Protein AF-A0A9D4V452-F1 (afdb_monomer)

Sequence (272 aa):
MEMEEVRSEETAMYGQGGGASEEGVMCSGGVSDEGFDDELSMLPRHTKVIVIGNNRTKSVLVGLQGIVKKAVGLGGWHWLPCGSTASRVSRDLNGFIVCVHDIVGLLDALHLDKVYVVAKDWGAFVGYAFGYIHPERVLGLAALGTPFFKPVALLELRKHISDGHYTKCWSLPGVPEADFGCLDVATIIKRIYILLCNSSMPIALDKEKTLDLVKASDPLPDWMTEEDLQVYAELYKSSGFEYPMEVPYRCWERNAAKLANQEDLRFPLLSC

pLDDT: mean 71.0, std 25.68, range [21.7, 96.12]

Organism: Adiantum capillus-veneris (NCBI:txid13818)

Radius of gyration: 25.52 Å; Cα contacts (8 Å, |Δi|>4): 268; chains: 1; bounding box: 73×65×53 Å

Structure (mmCIF, N/CA/C/O backbone):
data_AF-A0A9D4V452-F1
#
_entry.id   AF-A0A9D4V452-F1
#
loop_
_atom_site.group_PDB
_atom_site.id
_atom_site.type_symbol
_atom_site.label_atom_id
_atom_site.label_alt_id
_atom_site.label_comp_id
_atom_site.label_asym_id
_atom_site.label_entity_id
_atom_site.label_seq_id
_atom_site.pdbx_PDB_ins_code
_atom_site.Cartn_x
_atom_site.Cartn_y
_atom_site.Cartn_z
_atom_site.occupancy
_atom_site.B_iso_or_equiv
_atom_site.auth_seq_id
_atom_site.auth_comp_id
_atom_site.auth_asym_id
_atom_site.auth_atom_id
_atom_site.pdbx_PDB_model_num
ATOM 1 N N . MET A 1 1 ? -50.900 13.301 -12.892 1.00 31.45 1 MET A N 1
ATOM 2 C CA . MET A 1 1 ? -50.199 12.566 -13.963 1.00 31.45 1 MET A CA 1
ATOM 3 C C . MET A 1 1 ? -48.919 12.040 -13.322 1.00 31.45 1 MET A C 1
ATOM 5 O O . MET A 1 1 ? -47.858 12.600 -13.526 1.00 31.45 1 MET A O 1
ATOM 9 N N . GLU A 1 2 ? -48.992 11.200 -12.287 1.00 23.75 2 GLU A N 1
ATOM 10 C CA . GLU A 1 2 ? -49.580 9.845 -12.259 1.00 23.75 2 GLU A CA 1
ATOM 11 C C . GLU A 1 2 ? -49.133 9.017 -13.461 1.00 23.75 2 GLU A C 1
ATOM 13 O O . GLU A 1 2 ? -49.606 9.258 -14.569 1.00 23.75 2 GLU A O 1
ATOM 18 N N . MET A 1 3 ? -48.213 8.081 -13.209 1.00 23.50 3 MET A N 1
ATOM 19 C CA . MET A 1 3 ? -48.402 6.661 -13.510 1.00 23.50 3 MET A CA 1
ATOM 20 C C . MET A 1 3 ? -47.593 5.799 -12.529 1.00 23.50 3 MET A C 1
ATOM 22 O O . MET A 1 3 ? -46.472 6.144 -12.154 1.00 23.50 3 MET A O 1
ATOM 26 N N . GLU A 1 4 ? -48.255 4.727 -12.104 1.00 23.28 4 GLU A N 1
ATOM 27 C CA . GLU A 1 4 ? -47.923 3.732 -11.087 1.00 23.28 4 GLU A CA 1
ATOM 28 C C . GLU A 1 4 ? -46.908 2.660 -11.542 1.00 23.28 4 GLU A C 1
ATOM 30 O O . GLU A 1 4 ? -46.783 2.345 -12.722 1.00 23.28 4 GLU A O 1
ATOM 35 N N . GLU A 1 5 ? -46.185 2.150 -10.539 1.00 23.62 5 GLU A N 1
ATOM 36 C CA . GLU A 1 5 ? -45.904 0.749 -10.163 1.00 23.62 5 GLU A CA 1
ATOM 37 C C . GLU A 1 5 ? -45.894 -0.385 -11.216 1.00 23.62 5 GLU A C 1
ATOM 39 O O . GLU A 1 5 ? -46.878 -0.603 -11.908 1.00 23.62 5 GLU A O 1
ATOM 44 N N . VAL A 1 6 ? -44.853 -1.240 -11.169 1.00 24.09 6 VAL A N 1
ATOM 45 C CA . VAL A 1 6 ? -45.026 -2.711 -11.113 1.00 24.09 6 VAL A CA 1
ATOM 46 C C . VAL A 1 6 ? -43.944 -3.320 -10.207 1.00 24.09 6 VAL A C 1
ATOM 48 O O . VAL A 1 6 ? -42.765 -3.378 -10.560 1.00 24.09 6 VAL A O 1
ATOM 51 N N . ARG A 1 7 ? -44.370 -3.781 -9.026 1.00 23.70 7 ARG A N 1
ATOM 52 C CA . ARG A 1 7 ? -43.695 -4.783 -8.186 1.00 23.70 7 ARG A CA 1
ATOM 53 C C . ARG A 1 7 ? -44.003 -6.183 -8.728 1.00 23.70 7 ARG A C 1
ATOM 55 O O . ARG A 1 7 ? -45.080 -6.398 -9.274 1.00 23.70 7 ARG A O 1
ATOM 62 N N . SER A 1 8 ? -43.102 -7.142 -8.517 1.00 24.81 8 SER A N 1
ATOM 63 C CA . SER A 1 8 ? -43.458 -8.566 -8.552 1.00 24.81 8 SER A CA 1
ATOM 64 C C . SER A 1 8 ? -43.302 -9.145 -7.148 1.00 24.81 8 SER A C 1
ATOM 66 O O . SER A 1 8 ? -42.231 -9.086 -6.548 1.00 24.81 8 SER A O 1
ATOM 68 N N . GLU A 1 9 ? -44.424 -9.618 -6.613 1.00 24.36 9 GLU A N 1
ATOM 69 C CA . GLU A 1 9 ? -44.525 -10.523 -5.474 1.00 24.36 9 GLU A CA 1
ATOM 70 C C . GLU A 1 9 ? -44.602 -11.952 -6.024 1.00 24.36 9 GLU A C 1
ATOM 72 O O . GLU A 1 9 ? -45.334 -12.197 -6.982 1.00 24.36 9 GLU A O 1
ATOM 77 N N . GLU A 1 10 ? -43.942 -12.906 -5.372 1.00 27.16 10 GLU A N 1
ATOM 78 C CA . GLU A 1 10 ? -44.408 -14.293 -5.354 1.00 27.16 10 GLU A CA 1
ATOM 79 C C . GLU A 1 10 ? -44.517 -14.750 -3.898 1.00 27.16 10 GLU A C 1
ATOM 81 O O . GLU A 1 10 ? -43.555 -14.752 -3.131 1.00 27.16 10 GLU A O 1
ATOM 86 N N . THR A 1 11 ? -45.748 -15.088 -3.521 1.00 24.48 11 THR A N 1
ATOM 87 C CA . THR A 1 11 ? -46.140 -15.694 -2.249 1.00 24.48 11 THR A CA 1
ATOM 88 C C . THR A 1 11 ? -46.470 -17.158 -2.516 1.00 24.48 11 THR A C 1
ATOM 90 O O . THR A 1 11 ? -47.257 -17.444 -3.414 1.00 24.48 11 THR A O 1
ATOM 93 N N . ALA A 1 12 ? -45.983 -18.075 -1.679 1.00 26.30 12 ALA A N 1
ATOM 94 C CA . ALA A 1 12 ? -46.645 -19.359 -1.461 1.00 26.30 12 ALA A CA 1
ATOM 95 C C . ALA A 1 12 ? -46.486 -19.803 0.004 1.00 26.30 12 ALA A C 1
ATOM 97 O O . ALA A 1 12 ? -45.386 -20.025 0.500 1.00 26.30 12 ALA A O 1
ATOM 98 N N . MET A 1 13 ? -47.626 -19.914 0.686 1.00 24.45 13 MET A N 1
ATOM 99 C CA . MET A 1 13 ? -47.841 -20.466 2.027 1.00 24.45 13 MET A CA 1
ATOM 100 C C . MET A 1 13 ? -48.737 -21.703 1.892 1.00 24.45 13 MET A C 1
ATOM 102 O O . MET A 1 13 ? -49.704 -21.620 1.147 1.00 24.45 13 MET A O 1
ATOM 106 N N . TYR A 1 14 ? -48.438 -22.786 2.623 1.00 25.38 14 TYR A N 1
ATOM 107 C CA . TYR A 1 14 ? -49.314 -23.840 3.206 1.00 25.38 14 TYR A CA 1
ATOM 108 C C . TYR A 1 14 ? -48.385 -25.012 3.609 1.00 25.38 14 TYR A C 1
ATOM 110 O O . TYR A 1 14 ? -47.535 -25.386 2.816 1.00 25.38 14 TYR A O 1
ATOM 118 N N . GLY A 1 15 ? -48.419 -25.679 4.768 1.00 25.73 15 GLY A N 1
ATOM 119 C CA . GLY A 1 15 ? -49.248 -25.678 5.975 1.00 25.73 15 GLY A CA 1
ATOM 120 C C . GLY A 1 15 ? -48.705 -26.757 6.951 1.00 25.73 15 GLY A C 1
ATOM 121 O O . GLY A 1 15 ? -47.940 -27.629 6.548 1.00 25.73 15 GLY A O 1
ATOM 122 N N . GLN A 1 16 ? -49.064 -26.677 8.237 1.00 26.08 16 GLN A N 1
ATOM 123 C CA . GLN A 1 16 ? -48.653 -27.590 9.325 1.00 26.08 16 GLN A CA 1
ATOM 124 C C . GLN A 1 16 ? -49.462 -28.909 9.384 1.00 26.08 16 GLN A C 1
ATOM 126 O O . GLN A 1 16 ? -50.636 -28.929 9.022 1.00 26.08 16 GLN A O 1
ATOM 131 N N . GLY A 1 17 ? -48.878 -29.957 9.990 1.00 24.73 17 GLY A N 1
ATOM 132 C CA . GLY A 1 17 ? -49.564 -31.161 10.503 1.00 24.73 17 GLY A CA 1
ATOM 133 C C . GLY A 1 17 ? -48.572 -32.208 11.045 1.00 24.73 17 GLY A C 1
ATOM 134 O O . GLY A 1 17 ? -47.633 -32.547 10.339 1.00 24.73 17 GLY A O 1
ATOM 135 N N . GLY A 1 18 ? -48.724 -32.676 12.294 1.00 22.78 18 GLY A N 1
ATOM 136 C CA . GLY A 1 18 ? -47.725 -33.474 13.040 1.00 22.78 18 GLY A CA 1
ATOM 137 C C . GLY A 1 18 ? -48.021 -34.978 13.218 1.00 22.78 18 GLY A C 1
ATOM 138 O O . GLY A 1 18 ? -49.023 -35.470 12.716 1.00 22.78 18 GLY A O 1
ATOM 139 N N . GLY A 1 19 ? -47.183 -35.673 14.016 1.00 21.70 19 GLY A N 1
ATOM 140 C CA . GLY A 1 19 ? -47.555 -36.900 14.760 1.00 21.70 19 GLY A CA 1
ATOM 141 C C . GLY A 1 19 ? -46.857 -38.241 14.427 1.00 21.70 19 GLY A C 1
ATOM 142 O O . GLY A 1 19 ? -47.334 -38.972 13.576 1.00 21.70 19 GLY A O 1
ATOM 143 N N . ALA A 1 20 ? -45.798 -38.562 15.190 1.00 24.61 20 ALA A N 1
ATOM 144 C CA . ALA A 1 20 ? -45.323 -39.858 15.739 1.00 24.61 20 ALA A CA 1
ATOM 145 C C . ALA A 1 20 ? -45.501 -41.223 15.009 1.00 24.61 20 ALA A C 1
ATOM 147 O O . ALA A 1 20 ? -46.618 -41.682 14.794 1.00 24.61 20 ALA A O 1
ATOM 148 N N . SER A 1 21 ? -44.402 -41.986 14.853 1.00 24.86 21 SER A N 1
ATOM 149 C CA . SER A 1 21 ? -44.169 -43.327 15.465 1.00 24.86 21 SER A CA 1
ATOM 150 C C . SER A 1 21 ? -42.843 -43.964 14.996 1.00 24.86 21 SER A C 1
ATOM 152 O O . SER A 1 21 ? -42.311 -43.626 13.943 1.00 24.86 21 SER A O 1
ATOM 154 N N . GLU A 1 22 ? -42.283 -44.811 15.862 1.00 25.39 22 GLU A N 1
ATOM 155 C CA . GLU A 1 22 ? -40.961 -45.455 15.827 1.00 25.39 22 GLU A CA 1
ATOM 156 C C . GLU A 1 22 ? -40.847 -46.609 14.808 1.00 25.39 22 GLU A C 1
ATOM 158 O O . GLU A 1 22 ? -41.822 -47.318 14.591 1.00 25.39 22 GLU A O 1
ATOM 163 N N . GLU A 1 23 ? -39.647 -46.820 14.237 1.00 24.66 23 GLU A N 1
ATOM 164 C CA . GLU A 1 23 ? -38.855 -48.078 14.263 1.00 24.66 23 GLU A CA 1
ATOM 165 C C . GLU A 1 23 ? -37.763 -48.119 13.154 1.00 24.66 23 GLU A C 1
ATOM 167 O O . GLU A 1 23 ? -38.044 -47.998 11.968 1.00 24.66 23 GLU A O 1
ATOM 172 N N . GLY A 1 24 ? -36.501 -48.360 13.551 1.00 23.52 24 GLY A N 1
ATOM 173 C CA . GLY A 1 24 ? -35.648 -49.382 12.911 1.00 23.52 24 GLY A CA 1
ATOM 174 C C . GLY A 1 24 ? -34.775 -49.088 11.666 1.00 23.52 24 GLY A C 1
ATOM 175 O O . GLY A 1 24 ? -35.117 -49.512 10.576 1.00 23.52 24 GLY A O 1
ATOM 176 N N . VAL A 1 25 ? -33.552 -48.570 11.884 1.00 23.75 25 VAL A N 1
ATOM 177 C CA . VAL A 1 25 ? -32.246 -49.058 11.335 1.00 23.75 25 VAL A CA 1
ATOM 178 C C . VAL A 1 25 ? -31.995 -49.110 9.800 1.00 23.75 25 VAL A C 1
ATOM 180 O O . VAL A 1 25 ? -32.443 -50.024 9.124 1.00 23.75 25 VAL A O 1
ATOM 183 N N . MET A 1 26 ? -31.122 -48.216 9.286 1.00 23.73 26 MET A N 1
ATOM 184 C CA . MET A 1 26 ? -29.727 -48.436 8.789 1.00 23.73 26 MET A CA 1
ATOM 185 C C . MET A 1 26 ? -29.322 -47.328 7.780 1.00 23.73 26 MET A C 1
ATOM 187 O O . MET A 1 26 ? -29.833 -47.263 6.666 1.00 23.73 26 MET A O 1
ATOM 191 N N . CYS A 1 27 ? -28.386 -46.447 8.162 1.00 22.91 27 CYS A N 1
ATOM 192 C CA . CYS A 1 27 ? -27.916 -45.325 7.337 1.00 22.91 27 CYS A CA 1
ATOM 193 C C . CYS A 1 27 ? -26.826 -45.748 6.337 1.00 22.91 27 CYS A C 1
ATOM 195 O O . CYS A 1 27 ? -25.759 -46.204 6.743 1.00 22.91 27 CYS A O 1
ATOM 197 N N . SER A 1 28 ? -27.044 -45.479 5.047 1.00 28.44 28 SER A N 1
ATOM 198 C CA . SER A 1 28 ? -25.973 -45.274 4.062 1.00 28.44 28 SER A CA 1
ATOM 199 C C . SER A 1 28 ? -26.176 -43.888 3.445 1.00 28.44 28 SER A C 1
ATOM 201 O O . SER A 1 28 ? -27.216 -43.602 2.859 1.00 28.44 28 SER A O 1
ATOM 203 N N . GLY A 1 29 ? -25.240 -42.978 3.725 1.00 25.42 29 GLY A N 1
ATOM 204 C CA . GLY A 1 29 ? -25.356 -41.559 3.402 1.00 25.42 29 GLY A CA 1
ATOM 205 C C . GLY A 1 29 ? -24.975 -41.266 1.956 1.00 25.42 29 GLY A C 1
ATOM 206 O O . GLY A 1 29 ? -23.823 -41.450 1.573 1.00 25.42 29 GLY A O 1
ATOM 207 N N . GLY A 1 30 ? -25.934 -40.764 1.182 1.00 26.19 30 GLY A N 1
ATOM 208 C CA . GLY A 1 30 ? -25.683 -39.920 0.020 1.00 26.19 30 GLY A CA 1
ATOM 209 C C . GLY A 1 30 ? -26.127 -38.508 0.378 1.00 26.19 30 GLY A C 1
ATOM 210 O O . GLY A 1 30 ? -27.321 -38.274 0.535 1.00 26.19 30 GLY A O 1
ATOM 211 N N . VAL A 1 31 ? -25.178 -37.593 0.568 1.00 28.80 31 VAL A N 1
ATOM 212 C CA . VAL A 1 31 ? -25.478 -36.162 0.690 1.00 28.80 31 VAL A CA 1
ATOM 213 C C . VAL A 1 31 ? -25.404 -35.588 -0.716 1.00 28.80 31 VAL A C 1
ATOM 215 O O . VAL A 1 31 ? -24.336 -35.555 -1.324 1.00 28.80 31 VAL A O 1
ATOM 218 N N . SER A 1 32 ? -26.567 -35.225 -1.245 1.00 26.72 32 SER A N 1
ATOM 219 C CA . SER A 1 32 ? -26.715 -34.366 -2.411 1.00 26.72 32 SER A CA 1
ATOM 220 C C . SER A 1 32 ? -26.181 -32.977 -2.071 1.00 26.72 32 SER A C 1
ATOM 222 O O . SER A 1 32 ? -26.615 -32.361 -1.101 1.00 26.72 32 SER A O 1
ATOM 224 N N . ASP A 1 33 ? -25.218 -32.535 -2.870 1.00 27.84 33 ASP A N 1
ATOM 225 C CA . ASP A 1 33 ? -24.612 -31.209 -2.851 1.00 27.84 33 ASP A CA 1
ATOM 226 C C . ASP A 1 33 ? -25.652 -30.214 -3.398 1.00 27.84 33 ASP A C 1
ATOM 228 O O . ASP A 1 33 ? -25.889 -30.150 -4.606 1.00 27.84 33 ASP A O 1
ATOM 232 N N . GLU A 1 34 ? -26.373 -29.521 -2.513 1.00 28.14 34 GLU A N 1
ATOM 233 C CA . GLU A 1 34 ? -27.219 -28.397 -2.916 1.00 28.14 34 GLU A CA 1
ATOM 234 C C . GLU A 1 34 ? -26.318 -27.194 -3.205 1.00 28.14 34 GLU A C 1
ATOM 236 O O . GLU A 1 34 ? -25.619 -26.684 -2.328 1.00 28.14 34 GLU A O 1
ATOM 241 N N . GLY A 1 35 ? -26.306 -26.793 -4.477 1.00 27.28 35 GLY A N 1
ATOM 242 C CA . GLY A 1 35 ? -25.479 -25.721 -5.004 1.00 27.28 35 GLY A CA 1
ATOM 243 C C . GLY A 1 35 ? -25.774 -24.377 -4.347 1.00 27.28 35 GLY A C 1
ATOM 244 O O . GLY A 1 35 ? -26.895 -23.874 -4.382 1.00 27.28 35 GLY A O 1
ATOM 245 N N . PHE A 1 36 ? -24.726 -23.766 -3.804 1.00 25.30 36 PHE A N 1
ATOM 246 C CA . PHE A 1 36 ? -24.642 -22.318 -3.696 1.00 25.30 36 PHE A CA 1
ATOM 247 C C . PHE A 1 36 ? -24.336 -21.772 -5.099 1.00 25.30 36 PHE A C 1
ATOM 249 O O . PHE A 1 36 ? -23.209 -21.895 -5.581 1.00 25.30 36 PHE A O 1
ATOM 256 N N . ASP A 1 37 ? -25.347 -21.209 -5.763 1.00 28.39 37 ASP A N 1
ATOM 257 C CA . ASP A 1 37 ? -25.176 -20.415 -6.982 1.00 28.39 37 ASP A CA 1
ATOM 258 C C . ASP A 1 37 ? -24.420 -19.123 -6.643 1.00 28.39 37 ASP A C 1
ATOM 260 O O . ASP A 1 37 ? -24.990 -18.119 -6.216 1.00 28.39 37 ASP A O 1
ATOM 264 N N . ASP A 1 38 ? -23.105 -19.165 -6.829 1.00 35.72 38 ASP A N 1
ATOM 265 C CA . ASP A 1 38 ? -22.202 -18.022 -6.732 1.00 35.72 38 ASP A CA 1
ATOM 266 C C . ASP A 1 38 ? -22.061 -17.385 -8.129 1.00 35.72 38 ASP A C 1
ATOM 268 O O . ASP A 1 38 ? -21.022 -17.464 -8.787 1.00 35.72 38 ASP A O 1
ATOM 272 N N . GLU A 1 39 ? -23.148 -16.797 -8.641 1.00 37.53 39 GLU A N 1
ATOM 273 C CA . GLU A 1 39 ? -23.142 -16.064 -9.912 1.00 37.53 39 GLU A CA 1
ATOM 274 C C . GLU A 1 39 ? -23.316 -14.557 -9.669 1.00 37.53 39 GLU A C 1
ATOM 276 O O . GLU A 1 39 ? -24.362 -13.955 -9.905 1.00 37.53 39 GLU A O 1
ATOM 281 N N . LEU A 1 40 ? -22.236 -13.898 -9.232 1.00 39.62 40 LEU A N 1
ATOM 282 C CA . LEU A 1 40 ? -22.047 -12.471 -9.511 1.00 39.62 40 LEU A CA 1
ATOM 283 C C . LEU A 1 40 ? -21.972 -12.312 -11.038 1.00 39.62 40 LEU A C 1
ATOM 285 O O . LEU A 1 40 ? -20.918 -12.498 -11.648 1.00 39.62 40 LEU A O 1
ATOM 289 N N . SER A 1 41 ? -23.117 -12.026 -11.663 1.00 43.81 41 SER A N 1
ATOM 290 C CA . SER A 1 41 ? -23.307 -12.030 -13.116 1.00 43.81 41 SER A CA 1
ATOM 291 C C . SER A 1 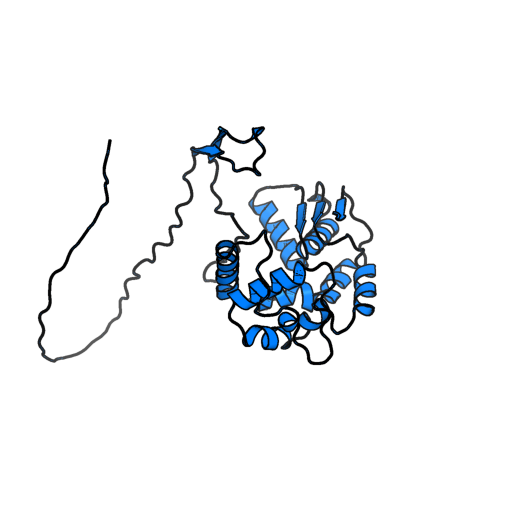41 ? -22.312 -11.101 -13.824 1.00 43.81 41 SER A C 1
ATOM 293 O O . SER A 1 41 ? -22.479 -9.878 -13.867 1.00 43.81 41 SER A O 1
ATOM 295 N N . MET A 1 42 ? -21.255 -11.675 -14.398 1.00 56.34 42 MET A N 1
ATOM 296 C CA . MET A 1 42 ? -20.318 -10.940 -15.241 1.00 56.34 42 MET A CA 1
ATOM 297 C C . MET A 1 42 ? -21.025 -10.509 -16.529 1.00 56.34 42 MET A C 1
ATOM 299 O O . MET A 1 42 ? -21.739 -11.300 -17.144 1.00 56.34 42 MET A O 1
ATOM 303 N N . LEU A 1 43 ? -20.801 -9.268 -16.982 1.00 50.12 43 LEU A N 1
ATOM 304 C CA . LEU A 1 43 ? -21.390 -8.796 -18.238 1.00 50.12 43 LEU A CA 1
ATOM 305 C C . LEU A 1 43 ? -20.978 -9.717 -19.402 1.00 50.12 43 LEU A C 1
ATOM 307 O O . LEU A 1 43 ? -19.774 -9.885 -19.646 1.00 50.12 43 LEU A O 1
ATOM 311 N N . PRO A 1 44 ? -21.939 -10.274 -20.162 1.00 64.62 44 PRO A N 1
ATOM 312 C CA . PRO A 1 44 ? -21.632 -11.154 -21.277 1.00 64.62 44 PRO A CA 1
ATOM 313 C C . PRO A 1 44 ? -20.738 -10.472 -22.313 1.00 64.62 44 PRO A C 1
ATOM 315 O O . PRO A 1 44 ? -20.832 -9.261 -22.561 1.00 64.62 44 PRO A O 1
ATOM 318 N N . ARG A 1 45 ? -19.886 -11.261 -22.978 1.00 55.81 45 ARG A N 1
ATOM 319 C CA . ARG A 1 45 ? -19.118 -10.764 -24.125 1.00 55.81 45 ARG A CA 1
ATOM 320 C C . ARG A 1 45 ? -20.071 -10.185 -25.170 1.00 55.81 45 ARG A C 1
ATOM 322 O O . ARG A 1 45 ? -21.123 -10.747 -25.448 1.00 55.81 45 ARG A O 1
ATOM 329 N N . HIS A 1 46 ? -19.645 -9.090 -25.781 1.00 65.50 46 HIS A N 1
ATOM 330 C CA . HIS A 1 46 ? -20.366 -8.299 -26.774 1.00 65.50 46 HIS A CA 1
ATOM 331 C C . HIS A 1 46 ? -21.520 -7.440 -26.246 1.00 65.50 46 HIS A C 1
ATOM 333 O O . HIS A 1 46 ? -22.195 -6.789 -27.044 1.00 65.50 46 HIS A O 1
ATOM 339 N N . THR A 1 47 ? -21.698 -7.345 -24.926 1.00 66.75 47 THR A N 1
ATOM 340 C CA . THR A 1 47 ? -22.610 -6.355 -24.342 1.00 66.75 47 THR A CA 1
ATOM 341 C C . THR A 1 47 ? -22.178 -4.946 -24.750 1.00 66.75 47 THR A C 1
ATOM 343 O O . THR A 1 47 ? -21.004 -4.583 -24.620 1.00 66.75 47 THR A O 1
ATOM 346 N N . LYS A 1 48 ? -23.123 -4.153 -25.264 1.00 63.66 48 LYS A N 1
ATOM 347 C CA . LYS A 1 48 ? -22.906 -2.736 -25.569 1.00 63.66 48 LYS A CA 1
ATOM 348 C C . LYS A 1 48 ? -23.097 -1.930 -24.295 1.00 63.66 48 LYS A C 1
ATOM 350 O O . LYS A 1 48 ? -24.140 -2.027 -23.659 1.00 63.66 48 LYS A O 1
ATOM 355 N N . VAL A 1 49 ? -22.101 -1.133 -23.945 1.00 53.94 49 VAL A N 1
ATOM 356 C CA . VAL A 1 49 ? -22.122 -0.275 -22.760 1.00 53.94 49 VAL A CA 1
ATOM 357 C C . VAL A 1 49 ? -21.932 1.174 -23.171 1.00 53.94 49 VAL A C 1
ATOM 359 O O . VAL A 1 49 ? -21.286 1.459 -24.180 1.00 53.94 49 VAL A O 1
ATOM 362 N N . ILE A 1 50 ? -22.492 2.087 -22.388 1.00 59.44 50 ILE A N 1
ATOM 363 C CA . ILE A 1 50 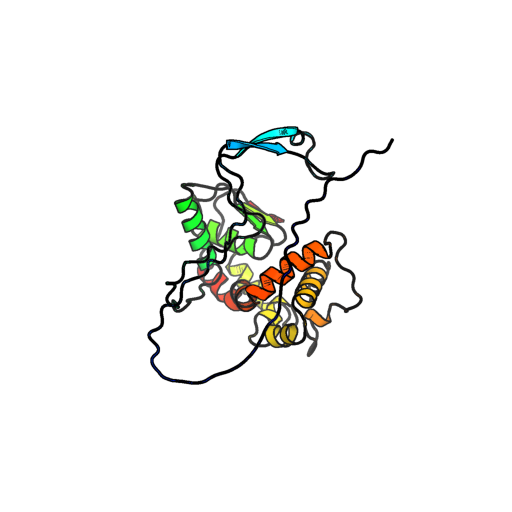? -22.308 3.525 -22.550 1.00 59.44 50 ILE A CA 1
ATOM 364 C C . ILE A 1 50 ? -21.652 4.078 -21.291 1.00 59.44 50 ILE A C 1
ATOM 366 O O . ILE A 1 50 ? -22.026 3.722 -20.175 1.00 59.44 50 ILE A O 1
ATOM 370 N N . VAL A 1 51 ? -20.647 4.927 -21.469 1.00 48.97 51 VAL A N 1
ATOM 371 C CA . VAL A 1 51 ? -19.980 5.586 -20.349 1.00 48.97 51 VAL A CA 1
ATOM 372 C C . VAL A 1 51 ? -20.881 6.707 -19.845 1.00 48.97 51 VAL A C 1
ATOM 374 O O . VAL A 1 51 ? -21.085 7.707 -20.532 1.00 48.97 51 VAL A O 1
ATOM 377 N N . ILE A 1 52 ? -21.402 6.550 -18.633 1.00 48.38 52 ILE A N 1
ATOM 378 C CA . ILE A 1 52 ? -22.112 7.606 -17.907 1.00 48.38 52 ILE A CA 1
ATOM 379 C C . ILE A 1 52 ? -21.159 8.110 -16.826 1.00 48.38 52 ILE A C 1
ATOM 381 O O . ILE A 1 52 ? -20.578 7.317 -16.088 1.00 48.38 52 ILE A O 1
ATOM 385 N N . GLY A 1 53 ? -20.931 9.420 -16.788 1.00 49.09 53 GLY A N 1
ATOM 386 C CA . GLY A 1 53 ? -19.980 10.037 -15.868 1.00 49.09 53 GLY A CA 1
ATOM 387 C C . GLY A 1 53 ? -20.656 10.855 -14.779 1.00 49.09 53 GLY A C 1
ATOM 388 O O . GLY A 1 53 ? -21.797 11.284 -14.928 1.00 49.09 53 GLY A O 1
ATOM 389 N N . ASN A 1 54 ? -19.914 11.108 -13.705 1.00 60.16 54 ASN A N 1
ATOM 390 C CA . ASN A 1 54 ? -20.267 12.101 -12.693 1.00 60.16 54 ASN A CA 1
ATOM 391 C C . ASN A 1 54 ? -19.371 13.344 -12.839 1.00 60.16 54 ASN A C 1
ATOM 393 O O . ASN A 1 54 ? -18.589 13.459 -13.785 1.00 60.16 54 ASN A O 1
ATOM 397 N N . ASN A 1 55 ? -19.431 14.256 -11.868 1.00 59.75 55 ASN A N 1
ATOM 398 C CA . ASN A 1 55 ? -18.712 15.537 -11.892 1.00 59.75 55 ASN A CA 1
ATOM 399 C C . ASN A 1 55 ? -17.172 15.414 -11.905 1.00 59.75 55 ASN A C 1
ATOM 401 O O . ASN A 1 55 ? -16.482 16.422 -12.036 1.00 59.75 55 ASN A O 1
ATOM 405 N N . ARG A 1 56 ? -16.620 14.202 -11.763 1.00 37.88 56 ARG A N 1
ATOM 406 C CA . ARG A 1 56 ? -15.179 13.912 -11.828 1.00 37.88 56 ARG A CA 1
ATOM 407 C C . ARG A 1 56 ? -14.768 13.191 -13.118 1.00 37.88 56 ARG A C 1
ATOM 409 O O . ARG A 1 56 ? -13.575 13.065 -13.391 1.00 37.88 56 ARG A O 1
ATOM 416 N N . THR A 1 57 ? -15.717 12.722 -13.929 1.00 49.66 57 THR A N 1
ATOM 417 C CA . THR A 1 57 ? -15.430 12.062 -15.208 1.00 49.66 57 THR A CA 1
ATOM 418 C C . THR A 1 57 ? -15.100 13.112 -16.265 1.00 49.66 57 THR A C 1
ATOM 420 O O . THR A 1 57 ? -15.871 14.046 -16.480 1.00 49.66 57 THR A O 1
ATOM 423 N N . LYS A 1 58 ? -13.962 12.965 -16.961 1.00 57.00 58 LYS A N 1
ATOM 424 C CA . LYS A 1 58 ? -13.624 13.858 -18.081 1.00 57.00 58 LYS A CA 1
ATOM 425 C C . LYS A 1 58 ? -14.771 13.843 -19.092 1.00 57.00 58 LYS A C 1
ATOM 427 O O . LYS A 1 58 ? -15.124 12.776 -19.586 1.00 57.00 58 LYS A O 1
ATOM 432 N N . SER A 1 59 ? -15.309 15.015 -19.422 1.00 73.38 59 SER A N 1
ATOM 433 C CA . SER A 1 59 ? -16.494 15.158 -20.283 1.00 73.38 59 SER A CA 1
ATOM 434 C C . SER A 1 59 ? -16.352 14.446 -21.630 1.00 73.38 59 SER A C 1
ATOM 436 O O . SER A 1 59 ? -17.317 13.874 -22.117 1.00 73.38 59 SER A O 1
ATOM 438 N N . VAL A 1 60 ? -15.133 14.389 -22.178 1.00 63.28 60 VAL A N 1
ATOM 439 C CA . VAL A 1 60 ? -14.799 13.675 -23.425 1.00 63.28 60 VAL A CA 1
ATOM 440 C C . VAL A 1 60 ? -15.079 12.166 -23.383 1.00 63.28 60 VAL A C 1
ATOM 442 O O . VAL A 1 60 ? -15.176 11.530 -24.426 1.00 63.28 60 VAL A O 1
ATOM 445 N N . LEU A 1 61 ? -15.185 11.580 -22.189 1.00 42.75 61 LEU A N 1
ATOM 446 C CA . LEU A 1 61 ? -15.456 10.157 -22.010 1.00 42.75 61 LEU A CA 1
ATOM 447 C C . LEU A 1 61 ? -16.953 9.865 -21.864 1.00 42.75 61 LEU A C 1
ATOM 449 O O . LEU A 1 61 ? -17.369 8.742 -22.129 1.00 42.75 61 LEU A O 1
ATOM 453 N N . VAL A 1 62 ? -17.763 10.848 -21.460 1.00 68.75 62 VAL A N 1
ATOM 454 C CA . VAL A 1 62 ? -19.201 10.666 -21.222 1.00 68.75 62 VAL A CA 1
ATOM 455 C C . VAL A 1 62 ? -19.932 10.533 -22.556 1.00 68.75 62 VAL A C 1
ATOM 457 O O . VAL A 1 62 ? -19.770 11.354 -23.453 1.00 68.75 62 VAL A O 1
ATOM 460 N N . GLY A 1 63 ? -20.738 9.481 -22.693 1.00 61.94 63 GLY A N 1
ATOM 461 C CA . GLY A 1 63 ? -21.464 9.146 -23.917 1.00 61.94 63 GLY A CA 1
ATOM 462 C C . GLY A 1 63 ? -20.699 8.243 -24.888 1.00 61.94 63 GLY A C 1
ATOM 463 O O . GLY A 1 63 ? -21.289 7.780 -25.865 1.00 61.94 63 GLY A O 1
ATOM 464 N N . LEU A 1 64 ? -19.421 7.934 -24.625 1.00 55.75 64 LEU A N 1
ATOM 465 C CA . LEU A 1 64 ? -18.689 6.951 -25.424 1.00 55.75 64 LEU A CA 1
ATOM 466 C C . LEU A 1 64 ? -19.315 5.564 -25.269 1.00 55.75 64 LEU A C 1
ATOM 468 O O . LEU A 1 64 ? -19.663 5.135 -24.168 1.00 55.75 64 LEU A O 1
ATOM 472 N N . GLN A 1 65 ? -19.437 4.858 -26.390 1.00 62.44 65 GLN A N 1
ATOM 473 C CA . GLN A 1 65 ? -19.984 3.509 -26.436 1.00 62.44 65 GLN A CA 1
ATOM 474 C C . GLN A 1 65 ? -18.854 2.490 -26.573 1.00 62.44 65 GLN A C 1
ATOM 476 O O . GLN A 1 65 ? -17.950 2.647 -27.394 1.00 62.44 65 GLN A O 1
ATOM 481 N N . GLY A 1 66 ? -18.913 1.439 -25.762 1.00 58.34 66 GLY A N 1
ATOM 482 C CA . GLY A 1 66 ? -17.962 0.337 -25.758 1.00 58.34 66 GLY A CA 1
ATOM 483 C C . GLY A 1 66 ? -18.655 -0.999 -25.989 1.00 58.34 66 GLY A C 1
ATOM 484 O O . GLY A 1 66 ? -19.853 -1.149 -25.755 1.00 58.34 66 GLY A O 1
ATOM 485 N N . ILE A 1 67 ? -17.887 -1.987 -26.440 1.00 59.56 67 ILE A N 1
ATOM 486 C CA . ILE A 1 67 ? -18.337 -3.375 -26.545 1.00 59.56 67 ILE A CA 1
ATOM 487 C C . ILE A 1 67 ? -17.473 -4.202 -25.602 1.00 59.56 67 ILE A C 1
ATOM 489 O O . ILE A 1 67 ? -16.246 -4.221 -25.732 1.00 59.56 67 ILE A O 1
ATOM 493 N N . VAL A 1 68 ? -18.110 -4.884 -24.653 1.00 51.09 68 VAL A N 1
ATOM 494 C CA . VAL A 1 68 ? -17.429 -5.727 -23.668 1.00 51.09 68 VAL A CA 1
ATOM 495 C C . VAL A 1 68 ? -16.744 -6.886 -24.392 1.00 51.09 68 VAL A C 1
ATOM 497 O O . VAL A 1 68 ? -17.396 -7.818 -24.848 1.00 51.09 68 VAL A O 1
ATOM 500 N N . LYS A 1 69 ? -15.414 -6.850 -24.516 1.00 48.53 69 LYS A N 1
ATOM 501 C CA . LYS A 1 69 ? -14.645 -7.966 -25.102 1.00 48.53 69 LYS A CA 1
ATOM 502 C C . LYS A 1 69 ? -14.381 -9.082 -24.089 1.00 48.53 69 LYS A C 1
ATOM 504 O O . LYS A 1 69 ? -14.344 -10.254 -24.457 1.00 48.53 69 LYS A O 1
ATOM 509 N N . LYS A 1 70 ? -14.214 -8.718 -22.815 1.00 46.06 70 LYS A N 1
ATOM 510 C CA . LYS A 1 70 ? -14.035 -9.617 -21.670 1.00 46.06 70 LYS A CA 1
ATOM 511 C C . LYS A 1 70 ? -14.386 -8.833 -20.404 1.00 46.06 70 LYS A C 1
ATOM 513 O O . LYS A 1 70 ? -13.771 -7.799 -20.161 1.00 46.06 70 LYS A O 1
ATOM 518 N N . ALA A 1 71 ? -15.367 -9.296 -19.636 1.00 48.66 71 ALA A N 1
ATOM 519 C CA . ALA A 1 71 ? -15.587 -8.807 -18.283 1.00 48.66 71 ALA A CA 1
ATOM 520 C C . ALA A 1 71 ? -14.622 -9.553 -17.355 1.00 48.66 71 ALA A C 1
ATOM 522 O O . ALA A 1 71 ? -14.567 -10.780 -17.359 1.00 48.66 71 ALA A O 1
ATOM 523 N N . VAL A 1 72 ? -13.810 -8.803 -16.624 1.00 46.62 72 VAL A N 1
ATOM 524 C CA . VAL A 1 72 ? -13.067 -9.286 -15.460 1.00 46.62 72 VAL A CA 1
ATOM 525 C C . VAL A 1 72 ? -13.584 -8.415 -14.328 1.00 46.62 72 VAL A C 1
ATOM 527 O O . VAL A 1 72 ? -13.559 -7.197 -14.478 1.00 46.62 72 VAL A O 1
ATOM 530 N N . GLY A 1 73 ? -14.167 -8.998 -13.284 1.00 42.19 73 GLY A N 1
ATOM 531 C CA . GLY A 1 73 ? -14.906 -8.292 -12.223 1.00 42.19 73 GLY A CA 1
ATOM 532 C C . GLY A 1 73 ? -14.072 -7.357 -11.334 1.00 42.19 73 GLY A C 1
ATOM 533 O O . GLY A 1 73 ? -14.305 -7.270 -10.142 1.00 42.19 73 GLY A O 1
ATOM 534 N N . LEU A 1 74 ? -13.087 -6.648 -11.879 1.00 39.28 74 LEU A N 1
ATOM 535 C CA . LEU A 1 74 ? -12.080 -5.907 -11.132 1.00 39.28 74 LEU A CA 1
ATOM 536 C C . LEU A 1 74 ? -12.517 -4.463 -10.873 1.00 39.28 74 LEU A C 1
ATOM 538 O O . LEU A 1 74 ? -12.070 -3.526 -11.535 1.00 39.28 74 LEU A O 1
ATOM 542 N N . GLY A 1 75 ? -13.372 -4.300 -9.869 1.00 32.78 75 GLY A N 1
ATOM 543 C CA . GLY A 1 75 ? -13.390 -3.120 -9.012 1.00 32.78 75 GLY A CA 1
ATOM 544 C C . GLY A 1 75 ? -12.845 -3.527 -7.645 1.00 32.78 75 GLY A C 1
ATOM 545 O O . GLY A 1 75 ? -13.496 -4.284 -6.936 1.00 32.78 75 GLY A O 1
ATOM 546 N N . GLY A 1 76 ? -11.645 -3.058 -7.295 1.00 33.28 76 GLY A N 1
ATOM 547 C CA . GLY A 1 76 ? -10.916 -3.520 -6.108 1.00 33.28 76 GLY A CA 1
ATOM 548 C C . GLY A 1 76 ? -10.112 -4.793 -6.389 1.00 33.28 76 GLY A C 1
ATOM 549 O O . GLY A 1 76 ? -10.482 -5.618 -7.216 1.00 33.28 76 GLY A O 1
ATOM 550 N N . TRP A 1 77 ? -8.946 -4.911 -5.763 1.00 30.02 77 TRP A N 1
ATOM 551 C CA . TRP A 1 77 ? -8.028 -6.041 -5.900 1.00 30.02 77 TRP A CA 1
ATOM 552 C C . TRP A 1 77 ? -8.767 -7.390 -5.795 1.00 30.02 77 TRP A C 1
ATOM 554 O O . TRP A 1 77 ? -9.269 -7.725 -4.725 1.00 30.02 77 TRP A O 1
ATOM 564 N N . HIS A 1 78 ? -8.827 -8.184 -6.874 1.00 26.47 78 HIS A N 1
ATOM 565 C CA . HIS A 1 78 ? -9.179 -9.599 -6.743 1.00 26.47 78 HIS A CA 1
ATOM 566 C C . HIS A 1 78 ? -7.931 -10.391 -6.387 1.00 26.47 78 HIS A C 1
ATOM 568 O O . HIS A 1 78 ? -6.980 -10.472 -7.165 1.00 26.47 78 HIS A O 1
ATOM 574 N N . TRP A 1 79 ? -7.977 -11.032 -5.229 1.00 31.34 79 TRP A N 1
ATOM 575 C CA . TRP A 1 79 ? -7.187 -12.225 -4.987 1.00 31.34 79 TRP A CA 1
ATOM 576 C C . TRP A 1 79 ? -7.726 -13.336 -5.888 1.00 31.34 79 TRP A C 1
ATOM 578 O O . TRP A 1 79 ? -8.935 -13.545 -5.943 1.00 31.34 79 TRP A O 1
ATOM 588 N N . LEU A 1 80 ? -6.846 -14.050 -6.589 1.00 22.98 80 LEU A N 1
ATOM 589 C CA . LEU A 1 80 ? -7.185 -15.355 -7.152 1.00 22.98 80 LEU A CA 1
ATOM 590 C C . LEU A 1 80 ? -7.346 -16.327 -5.971 1.00 22.98 80 LEU A C 1
ATOM 592 O O . LEU A 1 80 ? -6.342 -16.612 -5.309 1.00 22.98 80 LEU A O 1
ATOM 596 N N . PRO A 1 81 ? -8.546 -16.862 -5.675 1.00 25.81 81 PRO A N 1
ATOM 597 C CA . PRO A 1 81 ? -8.639 -18.017 -4.805 1.00 25.81 81 PRO A CA 1
ATOM 598 C C . PRO A 1 81 ? -8.085 -19.192 -5.609 1.00 25.81 81 PRO A C 1
ATOM 600 O O . PRO A 1 81 ? -8.690 -19.647 -6.580 1.00 25.81 81 PRO A O 1
ATOM 603 N N . CYS A 1 82 ? -6.890 -19.660 -5.254 1.00 26.11 82 CYS A N 1
ATOM 604 C CA . CYS A 1 82 ? -6.414 -20.937 -5.764 1.00 26.11 82 CYS A CA 1
ATOM 605 C C . CYS A 1 82 ? -7.367 -22.012 -5.224 1.00 26.11 82 CYS A C 1
ATOM 607 O O . CYS A 1 82 ? -7.602 -22.060 -4.015 1.00 26.11 82 CYS A O 1
ATOM 609 N N . GLY A 1 83 ? -7.957 -22.805 -6.125 1.00 26.77 83 GLY A N 1
ATOM 610 C CA . GLY A 1 83 ? -8.954 -23.827 -5.807 1.00 26.77 83 GLY A CA 1
ATOM 611 C C . GLY A 1 83 ? -8.515 -24.776 -4.689 1.00 26.77 83 GLY A C 1
ATOM 612 O O . GLY A 1 83 ? -7.338 -24.855 -4.336 1.00 26.77 83 GLY A O 1
ATOM 613 N N . SER A 1 84 ? -9.487 -25.504 -4.141 1.00 33.34 84 SER A N 1
ATOM 614 C CA . SER A 1 84 ? -9.479 -26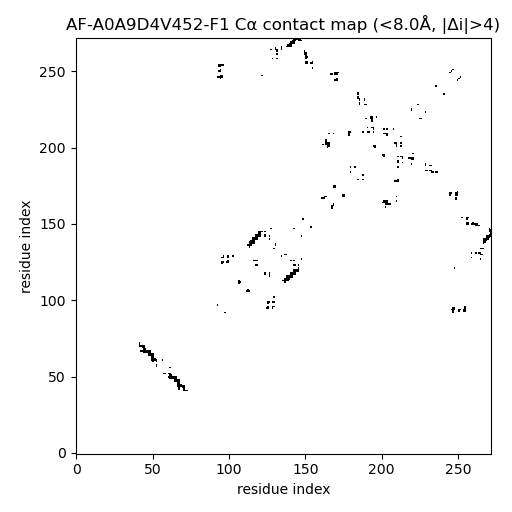.351 -2.934 1.00 33.34 84 SER A CA 1
ATOM 615 C C . SER A 1 84 ? -8.446 -27.497 -2.859 1.00 33.34 84 SER A C 1
ATOM 617 O O . SER A 1 84 ? -8.585 -28.421 -2.065 1.00 33.34 84 SER A O 1
ATOM 619 N N . THR A 1 85 ? -7.342 -27.411 -3.594 1.00 32.09 85 THR A N 1
ATOM 620 C CA . THR A 1 85 ? -6.142 -28.242 -3.452 1.00 32.09 85 THR A CA 1
ATOM 621 C C . THR A 1 85 ? -4.885 -27.403 -3.211 1.00 32.09 85 THR A C 1
ATOM 623 O O . THR A 1 85 ? -3.791 -27.767 -3.639 1.00 32.09 85 THR A O 1
ATOM 626 N N . ALA A 1 86 ? -5.003 -26.269 -2.519 1.00 32.28 86 ALA A N 1
ATOM 627 C CA . ALA A 1 86 ? -3.840 -25.564 -1.999 1.00 32.28 86 ALA A CA 1
ATOM 628 C C . ALA A 1 86 ? -3.315 -26.306 -0.759 1.00 32.28 86 ALA A C 1
ATOM 630 O O . ALA A 1 86 ? -3.716 -26.040 0.375 1.00 32.28 86 ALA A O 1
ATOM 631 N N . SER A 1 87 ? -2.395 -27.252 -0.963 1.00 25.02 87 SER A N 1
ATOM 632 C CA . SER A 1 87 ? -1.516 -27.698 0.119 1.00 25.02 87 SER A CA 1
ATOM 633 C C . SER A 1 87 ? -0.895 -26.459 0.760 1.00 25.02 87 SER A C 1
ATOM 635 O O . SER A 1 87 ? -0.419 -25.583 0.036 1.00 25.02 87 SER A O 1
ATOM 637 N N . ARG A 1 88 ? -0.914 -26.373 2.095 1.00 29.73 88 ARG A N 1
ATOM 638 C CA . ARG A 1 88 ? -0.302 -25.293 2.880 1.00 29.73 88 ARG A CA 1
ATOM 639 C C . ARG A 1 88 ? 1.204 -25.285 2.592 1.00 29.73 88 ARG A C 1
ATOM 641 O O . ARG A 1 88 ? 1.981 -25.908 3.309 1.00 29.73 88 ARG A O 1
ATOM 648 N N . VAL A 1 89 ? 1.612 -24.646 1.496 1.00 30.12 89 VAL A N 1
ATOM 649 C CA . VAL A 1 89 ? 3.018 -24.404 1.193 1.00 30.12 89 VAL A CA 1
ATOM 650 C C . VAL A 1 89 ? 3.520 -23.591 2.372 1.00 30.12 89 VAL A C 1
ATOM 652 O O . VAL A 1 89 ? 2.901 -22.586 2.728 1.00 30.12 89 VAL A O 1
ATOM 655 N N . SER A 1 90 ? 4.576 -24.078 3.025 1.00 33.62 90 SER A N 1
ATOM 656 C CA . SER A 1 90 ? 5.375 -23.293 3.960 1.00 33.62 90 SER A CA 1
ATOM 657 C C . SER A 1 90 ? 5.600 -21.935 3.301 1.00 33.62 90 SER A C 1
ATOM 659 O O . SER A 1 90 ? 6.321 -21.840 2.308 1.00 33.62 90 SER A O 1
ATOM 661 N N . ARG A 1 91 ? 4.849 -20.915 3.737 1.00 43.97 91 ARG A N 1
ATOM 662 C CA . ARG A 1 91 ? 4.920 -19.598 3.124 1.00 43.97 91 ARG A CA 1
ATOM 663 C C . ARG A 1 91 ? 6.250 -19.025 3.570 1.00 43.97 91 ARG A C 1
ATOM 665 O O . ARG A 1 91 ? 6.339 -18.412 4.629 1.00 43.97 91 ARG A O 1
ATOM 672 N N . ASP A 1 92 ? 7.278 -19.248 2.770 1.00 46.72 92 ASP A N 1
ATOM 673 C CA . ASP A 1 92 ? 8.471 -18.426 2.800 1.00 46.72 92 ASP A CA 1
ATOM 674 C C . ASP A 1 92 ? 8.025 -17.028 2.341 1.00 46.72 92 ASP A C 1
ATOM 676 O O . ASP A 1 92 ? 8.032 -16.699 1.152 1.00 46.72 92 ASP A O 1
ATOM 680 N N . LEU A 1 93 ? 7.445 -16.267 3.284 1.00 55.22 93 LEU A N 1
ATOM 681 C CA . LEU A 1 93 ? 6.879 -14.928 3.109 1.00 55.22 93 LEU A CA 1
ATOM 682 C C . LEU A 1 93 ? 8.037 -13.989 2.800 1.00 55.22 93 LEU A C 1
ATOM 684 O O . LEU A 1 93 ? 8.590 -13.277 3.638 1.00 55.22 93 LEU A O 1
ATOM 688 N N . ASN A 1 94 ? 8.425 -14.026 1.536 1.00 61.81 94 ASN A N 1
ATOM 689 C CA . ASN A 1 94 ? 9.569 -13.341 0.972 1.00 61.81 94 ASN A CA 1
ATOM 690 C C . ASN A 1 94 ? 9.328 -11.829 0.792 1.00 61.81 94 ASN A C 1
ATOM 692 O O . ASN A 1 94 ? 10.059 -11.192 0.028 1.00 61.81 94 ASN A O 1
ATOM 696 N N . GLY A 1 95 ? 8.336 -11.281 1.510 1.00 78.19 95 GLY A N 1
ATOM 697 C CA . GLY A 1 95 ? 7.882 -9.897 1.480 1.00 78.19 95 GLY A CA 1
ATOM 698 C C . GLY A 1 95 ? 7.477 -9.461 0.073 1.00 78.19 95 GLY A C 1
ATOM 699 O O . GLY A 1 95 ? 6.725 -10.170 -0.593 1.00 78.19 95 GLY A O 1
ATOM 700 N N . PHE A 1 96 ? 7.989 -8.327 -0.410 1.00 83.25 96 PHE A N 1
ATOM 701 C CA . PHE A 1 96 ? 7.603 -7.763 -1.712 1.00 83.25 96 PHE A CA 1
ATOM 702 C C . PHE A 1 96 ? 7.941 -8.660 -2.906 1.00 83.25 96 PHE A C 1
ATOM 704 O O . PHE A 1 96 ? 7.297 -8.547 -3.943 1.00 83.25 96 PHE A O 1
ATOM 711 N N . ILE A 1 97 ? 8.905 -9.576 -2.774 1.00 84.19 97 ILE A N 1
ATOM 712 C CA . ILE A 1 97 ? 9.294 -10.482 -3.867 1.00 84.19 97 ILE A CA 1
ATOM 713 C C . ILE A 1 97 ? 8.149 -11.413 -4.267 1.00 84.19 97 ILE A C 1
ATOM 715 O O . ILE A 1 97 ? 8.006 -11.726 -5.444 1.00 84.19 97 ILE A O 1
ATOM 719 N N . VAL A 1 98 ? 7.307 -11.820 -3.311 1.00 82.50 98 VAL A N 1
ATOM 720 C CA . VAL A 1 98 ? 6.122 -12.630 -3.625 1.00 82.50 98 VAL A CA 1
ATOM 721 C C . VAL A 1 98 ? 5.192 -11.841 -4.545 1.00 82.50 98 VAL A C 1
ATOM 723 O O . VAL A 1 98 ? 4.832 -12.328 -5.609 1.00 82.50 98 VAL A O 1
ATOM 726 N N . CYS A 1 99 ? 4.920 -10.578 -4.209 1.00 85.31 99 CYS A N 1
ATOM 727 C CA . CYS A 1 99 ? 4.097 -9.701 -5.038 1.00 85.31 99 CYS A CA 1
ATOM 728 C C . CYS A 1 99 ? 4.721 -9.449 -6.422 1.00 85.31 99 CYS A C 1
ATOM 730 O O . CYS A 1 99 ? 4.006 -9.339 -7.411 1.00 85.31 99 CYS A O 1
ATOM 732 N N . VAL A 1 100 ? 6.054 -9.374 -6.514 1.00 87.62 100 VAL A N 1
ATOM 733 C CA . VAL A 1 100 ? 6.762 -9.265 -7.800 1.00 87.62 100 VAL A CA 1
ATOM 734 C C . VAL A 1 100 ? 6.517 -10.501 -8.669 1.00 87.62 100 VAL A C 1
ATOM 736 O O . VAL A 1 100 ? 6.208 -10.355 -9.850 1.00 87.62 100 VAL A O 1
ATOM 739 N N . HIS A 1 101 ? 6.608 -11.704 -8.098 1.00 84.75 101 HIS A N 1
ATOM 740 C CA . HIS A 1 101 ? 6.303 -12.938 -8.826 1.00 84.75 101 HIS A CA 1
ATOM 741 C C . HIS A 1 101 ? 4.836 -12.992 -9.266 1.00 84.75 101 HIS A C 1
ATOM 743 O O . HIS A 1 101 ? 4.564 -13.395 -10.396 1.00 84.75 101 HIS A O 1
ATOM 749 N N . ASP A 1 102 ? 3.908 -12.530 -8.423 1.00 83.00 102 ASP A N 1
ATOM 750 C CA . ASP A 1 102 ? 2.485 -12.449 -8.772 1.00 83.00 102 ASP A CA 1
ATOM 751 C C . ASP A 1 102 ? 2.250 -11.500 -9.957 1.00 83.00 102 ASP A C 1
ATOM 753 O O . ASP A 1 102 ? 1.501 -11.833 -10.876 1.00 83.00 102 ASP A O 1
ATOM 757 N N . ILE A 1 103 ? 2.931 -10.346 -9.988 1.00 83.88 103 ILE A N 1
ATOM 758 C CA . ILE A 1 103 ? 2.873 -9.411 -11.122 1.00 83.88 103 ILE A CA 1
ATOM 759 C C . ILE A 1 103 ? 3.381 -10.092 -12.396 1.00 83.88 103 ILE A C 1
ATOM 761 O O . ILE A 1 103 ? 2.701 -10.036 -13.417 1.00 83.88 103 ILE A O 1
ATOM 765 N N . VAL A 1 104 ? 4.539 -10.758 -12.355 1.00 83.62 104 VAL A N 1
ATOM 766 C CA . VAL A 1 104 ? 5.092 -11.467 -13.524 1.00 83.62 104 VAL A CA 1
ATOM 767 C C . VAL A 1 104 ? 4.128 -12.542 -14.019 1.00 83.62 104 VAL A C 1
ATOM 769 O O . VAL A 1 104 ? 3.794 -12.557 -15.202 1.00 83.62 104 VAL A O 1
ATOM 772 N N . GLY A 1 105 ? 3.618 -13.383 -13.115 1.00 80.69 105 GLY A N 1
ATOM 773 C CA . GLY A 1 105 ? 2.657 -14.430 -13.456 1.00 80.69 105 GLY A CA 1
ATOM 774 C C . GLY A 1 105 ? 1.371 -13.870 -14.065 1.00 80.69 105 GLY A C 1
ATOM 775 O O . GLY A 1 105 ? 0.856 -14.424 -15.037 1.00 80.69 105 GLY A O 1
ATOM 776 N N . LEU A 1 106 ? 0.881 -12.736 -13.555 1.00 80.62 106 LEU A N 1
ATOM 777 C CA . LEU A 1 106 ? -0.274 -12.038 -14.117 1.00 80.62 106 LEU A CA 1
ATOM 778 C C . LEU A 1 106 ? 0.008 -11.509 -15.528 1.00 80.62 106 LEU A C 1
ATOM 780 O O . LEU A 1 106 ? -0.828 -11.671 -16.416 1.00 80.62 106 LEU A O 1
ATOM 784 N N . LEU A 1 107 ? 1.166 -10.886 -15.750 1.00 82.94 107 LEU A N 1
ATOM 785 C CA . LEU A 1 107 ? 1.544 -10.391 -17.073 1.00 82.94 107 LEU A CA 1
ATOM 786 C C . LEU A 1 107 ? 1.659 -11.534 -18.084 1.00 82.94 107 LEU A C 1
ATOM 788 O O . LEU A 1 107 ? 1.141 -11.416 -19.193 1.00 82.94 107 LEU A O 1
ATOM 792 N N . ASP A 1 108 ? 2.265 -12.651 -17.690 1.00 83.31 108 ASP A N 1
ATOM 793 C CA . ASP A 1 108 ? 2.422 -13.824 -18.550 1.00 83.31 108 ASP A CA 1
ATOM 794 C C . ASP A 1 108 ? 1.060 -14.455 -18.891 1.00 83.31 108 ASP A C 1
ATOM 796 O O . ASP A 1 108 ? 0.783 -14.735 -20.060 1.00 83.31 108 ASP A O 1
ATOM 800 N N . ALA A 1 109 ? 0.164 -14.591 -17.905 1.00 79.38 109 ALA A N 1
ATOM 801 C CA . ALA A 1 109 ? -1.196 -15.105 -18.099 1.00 79.38 109 ALA A CA 1
ATOM 802 C C . ALA A 1 109 ? -2.073 -14.197 -18.981 1.00 79.38 109 ALA A C 1
ATOM 804 O O . ALA A 1 109 ? -3.020 -14.662 -19.620 1.00 79.38 109 ALA A O 1
ATOM 805 N N . LEU A 1 110 ? -1.776 -12.896 -19.014 1.00 81.88 110 LEU A N 1
ATOM 806 C CA . LEU A 1 110 ? -2.441 -11.920 -19.876 1.00 81.88 110 LEU A CA 1
ATOM 807 C C . LEU A 1 110 ? -1.732 -11.721 -21.223 1.00 81.88 110 LEU A C 1
ATOM 809 O O . LEU A 1 110 ? -2.237 -10.960 -22.049 1.00 81.88 110 LEU A O 1
ATOM 813 N N . HIS A 1 111 ? -0.604 -12.399 -21.453 1.00 86.75 111 HIS A N 1
ATOM 814 C CA . HIS A 1 111 ? 0.258 -12.227 -22.625 1.00 86.75 111 HIS A CA 1
ATOM 815 C C . HIS A 1 111 ? 0.700 -10.767 -22.832 1.00 86.75 111 HIS A C 1
ATOM 817 O O . HIS A 1 111 ? 0.646 -10.227 -23.937 1.00 86.75 111 HIS A O 1
ATOM 823 N N . LEU A 1 112 ? 1.105 -10.113 -21.741 1.00 86.38 112 LEU A N 1
ATOM 824 C CA . LEU A 1 112 ? 1.603 -8.742 -21.727 1.00 86.38 112 LEU A CA 1
ATOM 825 C C . LEU A 1 112 ? 3.121 -8.727 -21.533 1.00 86.38 112 LEU A C 1
ATOM 827 O O . LEU A 1 112 ? 3.636 -9.058 -20.464 1.00 86.38 112 LEU A O 1
ATOM 831 N N . ASP A 1 113 ? 3.845 -8.268 -22.550 1.00 88.88 113 ASP A N 1
ATOM 832 C CA . ASP A 1 113 ? 5.308 -8.218 -22.496 1.00 88.88 113 ASP A CA 1
ATOM 833 C C . ASP A 1 113 ? 5.819 -7.081 -21.604 1.00 88.88 113 ASP A C 1
ATOM 835 O O . ASP A 1 113 ? 6.749 -7.275 -20.825 1.00 88.88 113 ASP A O 1
ATOM 839 N N . LYS A 1 114 ? 5.215 -5.888 -21.689 1.00 91.88 114 LYS A N 1
ATOM 840 C CA . LYS A 1 114 ? 5.601 -4.719 -20.884 1.00 91.88 114 LYS A CA 1
ATOM 841 C C . LYS A 1 114 ? 4.399 -3.889 -20.463 1.00 91.88 114 LYS A C 1
ATOM 843 O O . LYS A 1 114 ? 3.410 -3.820 -21.190 1.00 91.88 114 LYS A O 1
ATOM 848 N N . VAL A 1 115 ? 4.517 -3.195 -19.332 1.00 91.38 115 VAL A N 1
ATOM 849 C CA . VAL A 1 115 ? 3.447 -2.350 -18.784 1.00 91.38 115 VAL A CA 1
ATOM 850 C C . VAL A 1 115 ? 3.958 -1.027 -18.224 1.00 91.38 115 VAL A C 1
ATOM 852 O O . VAL A 1 115 ? 5.119 -0.897 -17.837 1.00 91.38 115 VAL A O 1
ATOM 855 N N . TYR A 1 116 ? 3.065 -0.041 -18.152 1.00 92.62 116 TYR A N 1
ATOM 856 C CA . TYR A 1 116 ? 3.222 1.079 -17.227 1.00 92.62 116 TYR A CA 1
ATOM 857 C C . TYR A 1 116 ? 2.716 0.656 -15.850 1.00 92.62 116 TYR A C 1
ATOM 859 O O . TYR A 1 116 ? 1.640 0.070 -15.738 1.00 92.62 116 TYR A O 1
ATOM 867 N N . VAL A 1 117 ? 3.483 0.964 -14.809 1.00 89.75 117 VAL A N 1
ATOM 868 C CA . VAL A 1 117 ? 3.154 0.613 -13.426 1.00 89.75 117 VAL A CA 1
ATOM 869 C C . VAL A 1 117 ? 2.643 1.858 -12.715 1.00 89.75 117 VAL A C 1
ATOM 871 O O . VAL A 1 117 ? 3.323 2.880 -12.687 1.00 89.75 117 VAL A O 1
ATOM 874 N N . VAL A 1 118 ? 1.454 1.775 -12.122 1.00 89.31 118 VAL A N 1
ATOM 875 C CA . VAL A 1 118 ? 0.934 2.806 -11.217 1.00 89.31 118 VAL A CA 1
ATOM 876 C C . VAL A 1 118 ? 0.790 2.181 -9.844 1.00 89.31 118 VAL A C 1
ATOM 878 O O . VAL A 1 118 ? 0.135 1.151 -9.695 1.00 89.31 118 VAL A O 1
ATOM 881 N N . ALA A 1 119 ? 1.421 2.791 -8.852 1.00 87.75 119 ALA A N 1
ATOM 882 C CA . ALA A 1 119 ? 1.547 2.229 -7.524 1.00 87.75 119 ALA A CA 1
ATOM 883 C C . ALA A 1 119 ? 1.316 3.300 -6.455 1.00 87.75 119 ALA A C 1
ATOM 885 O O . ALA A 1 119 ? 1.681 4.460 -6.634 1.00 87.75 119 ALA A O 1
ATOM 886 N N . LYS A 1 120 ? 0.699 2.913 -5.338 1.00 89.19 120 LYS A N 1
ATOM 887 C CA . LYS A 1 120 ? 0.365 3.808 -4.226 1.00 89.19 120 LYS A CA 1
ATOM 888 C C . LYS A 1 120 ? 0.860 3.207 -2.917 1.00 89.19 120 LYS A C 1
ATOM 890 O O . LYS A 1 120 ? 0.725 1.995 -2.740 1.00 89.19 120 LYS A O 1
ATOM 895 N N . ASP A 1 121 ? 1.349 4.052 -2.010 1.00 90.00 121 ASP A N 1
ATOM 896 C CA . ASP A 1 121 ? 1.716 3.657 -0.642 1.00 90.00 121 ASP A CA 1
ATOM 897 C C . ASP A 1 121 ? 2.729 2.488 -0.667 1.00 90.00 121 ASP A C 1
ATOM 899 O O . ASP A 1 121 ? 3.678 2.513 -1.453 1.00 90.00 121 ASP A O 1
ATOM 903 N N . TRP A 1 122 ? 2.516 1.412 0.091 1.00 90.19 122 TRP A N 1
ATOM 904 C CA . TRP A 1 122 ? 3.354 0.214 0.064 1.00 90.19 122 TRP A CA 1
ATOM 905 C C . TRP A 1 122 ? 3.469 -0.455 -1.302 1.00 90.19 122 TRP A C 1
ATOM 907 O O . TRP A 1 122 ? 4.498 -1.062 -1.615 1.00 90.19 122 TRP A O 1
ATOM 917 N N . GLY A 1 123 ? 2.456 -0.294 -2.153 1.00 90.38 123 GLY A N 1
ATOM 918 C CA . GLY A 1 123 ? 2.511 -0.741 -3.537 1.00 90.38 123 GLY A CA 1
ATOM 919 C C . GLY A 1 123 ? 3.644 -0.075 -4.318 1.00 90.38 123 GLY A C 1
ATOM 920 O O . GLY A 1 123 ? 4.174 -0.691 -5.239 1.00 90.38 123 GLY A O 1
ATOM 921 N N . ALA A 1 124 ? 4.064 1.145 -3.956 1.00 91.12 124 ALA A N 1
ATOM 922 C CA . ALA A 1 124 ? 5.196 1.816 -4.595 1.00 91.12 124 ALA A CA 1
ATOM 923 C C . ALA A 1 124 ? 6.496 1.034 -4.390 1.00 91.12 124 ALA A C 1
ATOM 925 O O . ALA A 1 124 ? 7.232 0.827 -5.350 1.00 91.12 124 ALA A O 1
ATOM 926 N N . PHE A 1 125 ? 6.741 0.513 -3.183 1.00 91.00 125 PHE A N 1
ATOM 927 C CA . PHE A 1 125 ? 7.911 -0.326 -2.918 1.00 91.00 125 PHE A CA 1
ATOM 928 C C . PHE A 1 125 ? 7.877 -1.644 -3.692 1.00 91.00 125 PHE A C 1
ATOM 930 O O . PHE A 1 125 ? 8.913 -2.075 -4.198 1.00 91.00 125 PHE A O 1
ATOM 937 N N . VAL A 1 126 ? 6.696 -2.252 -3.847 1.00 91.62 126 VAL A N 1
ATOM 938 C CA . VAL A 1 126 ? 6.516 -3.415 -4.731 1.00 91.62 126 VAL A CA 1
ATOM 939 C C . VAL A 1 126 ? 6.809 -3.035 -6.184 1.00 91.62 126 VAL A C 1
ATOM 941 O O . VAL A 1 126 ? 7.516 -3.761 -6.875 1.00 91.62 126 VAL A O 1
ATOM 944 N N . GLY A 1 127 ? 6.329 -1.877 -6.642 1.00 92.62 127 GLY A N 1
ATOM 945 C CA . GLY A 1 127 ? 6.599 -1.357 -7.980 1.00 92.62 127 GLY A CA 1
ATOM 946 C C . GLY A 1 127 ? 8.088 -1.100 -8.226 1.00 92.62 127 GLY A C 1
ATOM 947 O O . GLY A 1 127 ? 8.608 -1.482 -9.272 1.00 92.62 127 GLY A O 1
ATOM 948 N N . TYR A 1 128 ? 8.797 -0.512 -7.258 1.00 93.06 128 TYR A N 1
ATOM 949 C CA . TYR A 1 128 ? 10.248 -0.334 -7.326 1.00 93.06 128 TYR A CA 1
ATOM 950 C C . TYR A 1 128 ? 10.962 -1.687 -7.375 1.00 93.06 128 TYR A C 1
ATOM 952 O O . TYR A 1 128 ? 11.828 -1.882 -8.224 1.00 93.06 128 TYR A O 1
ATOM 960 N N . ALA A 1 129 ? 10.565 -2.646 -6.531 1.00 91.94 129 ALA A N 1
ATOM 961 C CA . ALA A 1 129 ? 11.110 -4.002 -6.545 1.00 91.94 129 ALA A CA 1
ATOM 962 C C . ALA A 1 129 ? 10.896 -4.691 -7.903 1.00 91.94 129 ALA A C 1
ATOM 964 O O . ALA A 1 129 ? 11.842 -5.241 -8.463 1.00 91.94 129 ALA A O 1
ATOM 965 N N . PHE A 1 130 ? 9.690 -4.603 -8.470 1.00 93.56 130 PHE A N 1
ATOM 966 C CA . PHE A 1 130 ? 9.385 -5.121 -9.804 1.00 93.56 130 PHE A CA 1
ATOM 967 C C . PHE A 1 130 ? 10.256 -4.452 -10.871 1.00 93.56 130 PHE A C 1
ATOM 969 O O . PHE A 1 130 ? 10.834 -5.131 -11.711 1.00 93.56 130 PHE A O 1
ATOM 976 N N . GLY A 1 131 ? 10.429 -3.135 -10.784 1.00 93.38 131 GLY A N 1
ATOM 977 C CA . GLY A 1 131 ? 11.297 -2.373 -11.670 1.00 93.38 131 GLY A CA 1
ATOM 978 C C . GLY A 1 131 ? 12.779 -2.738 -11.594 1.00 93.38 131 GLY A C 1
ATOM 979 O O . GLY A 1 131 ? 13.468 -2.705 -12.610 1.00 93.38 131 GLY A O 1
ATOM 980 N N . TYR A 1 132 ? 13.273 -3.093 -10.409 1.00 92.94 132 TYR A N 1
ATOM 981 C CA . TYR A 1 132 ? 14.649 -3.551 -10.229 1.00 92.94 132 TYR A CA 1
ATOM 982 C C . TYR A 1 132 ? 14.873 -4.969 -10.751 1.00 92.94 132 TYR A C 1
ATOM 984 O O . TYR A 1 132 ? 15.912 -5.245 -11.345 1.00 92.94 132 TYR A O 1
ATOM 992 N N . ILE A 1 133 ? 13.919 -5.869 -10.507 1.00 92.25 133 ILE A N 1
ATOM 993 C CA . ILE A 1 133 ? 14.065 -7.298 -10.811 1.00 92.25 133 ILE A CA 1
ATOM 994 C C . ILE A 1 133 ? 13.725 -7.587 -12.278 1.00 92.25 133 ILE A C 1
ATOM 996 O O . ILE A 1 133 ? 14.398 -8.400 -12.905 1.00 92.25 133 ILE A O 1
ATOM 1000 N N . HIS A 1 134 ? 12.726 -6.892 -12.822 1.00 94.00 134 HIS A N 1
ATOM 1001 C CA . HIS A 1 134 ? 12.199 -7.072 -14.175 1.00 94.00 134 HIS A CA 1
ATOM 1002 C C . HIS A 1 134 ? 12.145 -5.753 -14.969 1.00 94.00 134 HIS A C 1
ATOM 1004 O O . HIS A 1 134 ? 11.084 -5.382 -15.489 1.00 94.00 134 HIS A O 1
ATOM 1010 N N . PRO A 1 135 ? 13.259 -5.003 -15.093 1.00 95.44 135 PRO A N 1
ATOM 1011 C CA . PRO A 1 135 ? 13.273 -3.734 -15.825 1.00 95.44 135 PRO A CA 1
ATOM 1012 C C . PRO A 1 135 ? 12.840 -3.890 -17.290 1.00 95.44 135 PRO A C 1
ATOM 1014 O O . PRO A 1 135 ? 12.293 -2.964 -17.883 1.00 95.44 135 PRO A O 1
ATOM 1017 N N . GLU A 1 136 ? 13.042 -5.066 -17.886 1.00 95.88 136 GLU A N 1
ATOM 1018 C CA . GLU A 1 136 ? 12.608 -5.399 -19.239 1.00 95.88 136 GLU A CA 1
ATOM 1019 C C . GLU A 1 136 ? 11.084 -5.399 -19.409 1.00 95.88 136 GLU A C 1
ATOM 1021 O O . GLU A 1 136 ? 10.617 -5.193 -20.531 1.00 95.88 136 GLU A O 1
ATOM 1026 N N . ARG A 1 137 ? 10.325 -5.577 -18.319 1.00 93.81 137 ARG A N 1
ATOM 1027 C CA . ARG A 1 137 ? 8.855 -5.635 -18.294 1.00 93.81 137 ARG A CA 1
ATOM 1028 C C . ARG A 1 137 ? 8.203 -4.279 -17.988 1.00 93.81 137 ARG A C 1
ATOM 1030 O O . ARG A 1 137 ? 6.975 -4.182 -17.986 1.00 93.81 137 ARG A O 1
ATOM 1037 N N . VAL A 1 138 ? 8.984 -3.220 -17.753 1.00 94.31 138 VAL A N 1
ATOM 1038 C CA . VAL A 1 138 ? 8.473 -1.908 -17.317 1.00 94.31 138 VAL A CA 1
ATOM 1039 C C . VAL A 1 138 ? 8.741 -0.823 -18.363 1.00 94.31 138 VAL A C 1
ATOM 1041 O O . VAL A 1 138 ? 9.877 -0.578 -18.757 1.00 94.31 138 VAL A O 1
ATOM 1044 N N . LEU A 1 139 ? 7.678 -0.146 -18.810 1.00 88.88 139 LEU A N 1
ATOM 1045 C CA . LEU A 1 139 ? 7.752 1.022 -19.703 1.00 88.88 139 LEU A CA 1
ATOM 1046 C C . LEU A 1 139 ? 7.937 2.339 -18.938 1.00 88.88 139 LEU A C 1
ATOM 1048 O O . LEU A 1 139 ? 8.481 3.302 -19.473 1.00 88.88 139 LEU A O 1
ATOM 1052 N N . GLY A 1 140 ? 7.465 2.385 -17.697 1.00 85.00 140 GLY A N 1
ATOM 1053 C CA . GLY A 1 140 ? 7.572 3.525 -16.796 1.00 85.00 140 GLY A CA 1
ATOM 1054 C C . GLY A 1 140 ? 6.775 3.274 -15.521 1.00 85.00 140 GLY A C 1
ATOM 1055 O O . GLY A 1 140 ? 5.891 2.412 -15.503 1.00 85.00 140 GLY A O 1
ATOM 1056 N N . LEU A 1 141 ? 7.088 4.022 -14.465 1.00 90.19 141 LEU A N 1
ATOM 1057 C CA . LEU A 1 141 ? 6.462 3.864 -13.155 1.00 90.19 141 LEU A CA 1
ATOM 1058 C C . LEU A 1 141 ? 5.986 5.208 -12.603 1.00 90.19 141 LEU A C 1
ATOM 1060 O O . LEU A 1 141 ? 6.735 6.182 -12.610 1.00 90.19 141 LEU A O 1
ATOM 1064 N N . ALA A 1 142 ? 4.756 5.239 -12.094 1.00 88.56 142 ALA A N 1
ATOM 1065 C CA . ALA A 1 142 ? 4.211 6.335 -11.304 1.00 88.56 142 ALA A CA 1
ATOM 1066 C C . ALA A 1 142 ? 3.923 5.856 -9.873 1.00 88.56 142 ALA A C 1
ATOM 1068 O O . ALA A 1 142 ? 3.067 4.993 -9.670 1.00 88.56 142 ALA A O 1
ATOM 1069 N N . ALA A 1 143 ? 4.637 6.410 -8.895 1.00 87.31 143 ALA A N 1
ATOM 1070 C CA . ALA A 1 143 ? 4.475 6.132 -7.473 1.00 87.31 143 ALA A CA 1
ATOM 1071 C C . ALA A 1 143 ? 3.803 7.312 -6.764 1.00 87.31 143 ALA A C 1
ATOM 1073 O O . ALA A 1 143 ? 4.246 8.450 -6.911 1.00 87.31 143 ALA A O 1
ATOM 1074 N N . LEU A 1 144 ? 2.748 7.020 -5.999 1.00 84.75 144 LEU A N 1
ATOM 1075 C CA . LEU A 1 144 ? 1.905 8.007 -5.327 1.00 84.75 144 LEU A CA 1
ATOM 1076 C C . LEU A 1 144 ? 1.921 7.811 -3.804 1.00 84.75 144 LEU A C 1
ATOM 1078 O O . LEU A 1 144 ? 1.596 6.730 -3.306 1.00 84.75 144 LEU A O 1
ATOM 1082 N N . GLY A 1 145 ? 2.232 8.870 -3.061 1.00 81.31 145 GLY A N 1
ATOM 1083 C CA . GLY A 1 145 ? 2.210 8.898 -1.596 1.00 81.31 145 GLY A CA 1
ATOM 1084 C C . GLY A 1 145 ? 3.437 8.265 -0.938 1.00 81.31 145 GLY A C 1
ATOM 1085 O O . GLY A 1 145 ? 3.498 8.163 0.283 1.00 81.31 145 GLY A O 1
ATOM 1086 N N . THR A 1 146 ? 4.418 7.811 -1.715 1.00 84.25 146 THR A N 1
ATOM 1087 C CA . THR A 1 146 ? 5.670 7.256 -1.193 1.00 84.25 146 THR A CA 1
ATOM 1088 C C . THR A 1 146 ? 6.808 7.589 -2.153 1.00 84.25 146 THR A C 1
ATOM 1090 O O . THR A 1 146 ? 6.823 7.082 -3.283 1.00 84.25 146 THR A O 1
ATOM 1093 N N . PRO A 1 147 ? 7.779 8.416 -1.727 1.00 85.88 147 PRO A N 1
ATOM 1094 C CA . PRO A 1 147 ? 8.864 8.817 -2.598 1.00 85.88 147 PRO A CA 1
ATOM 1095 C C . PRO A 1 147 ? 9.786 7.635 -2.901 1.00 85.88 147 PRO A C 1
ATOM 1097 O O . PRO A 1 147 ? 9.817 6.620 -2.199 1.00 85.88 147 PRO A O 1
ATOM 1100 N N . PHE A 1 148 ? 10.543 7.759 -3.982 1.00 88.75 148 PHE A N 1
ATOM 1101 C CA . PHE A 1 148 ? 11.541 6.770 -4.342 1.00 88.75 148 PHE A CA 1
ATOM 1102 C C . PHE A 1 148 ? 12.734 6.844 -3.393 1.00 88.75 148 PHE A C 1
ATOM 1104 O O . PHE A 1 148 ? 13.357 7.891 -3.220 1.00 88.75 148 PHE A O 1
ATOM 1111 N N . PHE A 1 149 ? 13.079 5.693 -2.827 1.00 84.12 149 PHE A N 1
ATOM 1112 C CA . PHE A 1 149 ? 14.265 5.521 -2.009 1.00 84.12 149 PHE A CA 1
ATOM 1113 C C . PHE A 1 149 ? 15.122 4.403 -2.581 1.00 84.12 149 PHE A C 1
ATOM 1115 O O . PHE A 1 149 ? 14.622 3.321 -2.898 1.00 84.12 149 PHE A O 1
ATOM 1122 N N . LYS A 1 150 ? 16.437 4.632 -2.626 1.00 86.38 150 LYS A N 1
ATOM 1123 C CA . LYS A 1 150 ? 17.385 3.546 -2.879 1.00 86.38 150 LYS A CA 1
ATOM 1124 C C . LYS A 1 150 ? 17.297 2.519 -1.737 1.00 86.38 150 LYS A C 1
ATOM 1126 O O . LYS A 1 150 ? 17.169 2.932 -0.580 1.00 86.38 150 LYS A O 1
ATOM 1131 N N . PRO A 1 151 ? 17.424 1.210 -2.009 1.00 85.06 151 PRO A N 1
ATOM 1132 C CA . PRO A 1 151 ? 17.307 0.167 -0.986 1.00 85.06 151 PRO A CA 1
ATOM 1133 C C . PRO A 1 151 ? 18.198 0.382 0.247 1.00 85.06 151 PRO A C 1
ATOM 1135 O O . PRO A 1 151 ? 17.731 0.243 1.375 1.00 85.06 151 PRO A O 1
ATOM 1138 N N . VAL A 1 152 ? 19.449 0.819 0.058 1.00 85.56 152 VAL A N 1
ATOM 1139 C CA . VAL A 1 152 ? 20.364 1.145 1.171 1.00 85.56 152 VAL A CA 1
ATOM 1140 C C . VAL A 1 152 ? 19.855 2.327 2.006 1.00 85.56 152 VAL A C 1
ATOM 1142 O O . VAL A 1 152 ? 19.916 2.289 3.232 1.00 85.56 152 VAL A O 1
ATOM 1145 N N . ALA A 1 153 ? 19.286 3.354 1.370 1.00 86.19 153 ALA A N 1
ATOM 1146 C CA . ALA A 1 153 ? 18.728 4.504 2.080 1.00 86.19 153 ALA A CA 1
ATOM 1147 C C . ALA A 1 153 ? 17.507 4.122 2.938 1.00 86.19 153 ALA A C 1
ATOM 1149 O O . ALA A 1 153 ? 17.317 4.699 4.006 1.00 86.19 153 ALA A O 1
ATOM 1150 N N . LEU A 1 154 ? 16.714 3.124 2.524 1.00 84.12 154 LEU A N 1
ATOM 1151 C CA . LEU A 1 154 ? 15.600 2.603 3.331 1.00 84.12 154 LEU A CA 1
ATOM 1152 C C . LEU A 1 154 ? 16.064 1.897 4.605 1.00 84.12 154 LEU A C 1
ATOM 1154 O O . LEU A 1 154 ? 15.396 2.005 5.636 1.00 84.12 154 LEU A O 1
ATOM 1158 N N . LEU A 1 155 ? 17.187 1.175 4.546 1.00 85.56 155 LEU A N 1
ATOM 1159 C CA . LEU A 1 155 ? 17.784 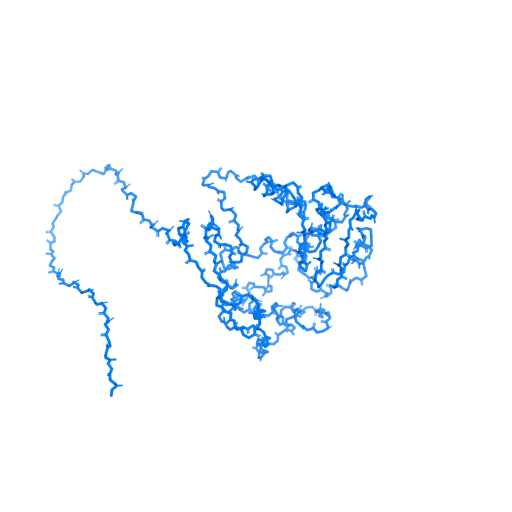0.540 5.724 1.00 85.56 155 LEU A CA 1
ATOM 1160 C C . LEU A 1 155 ? 18.294 1.588 6.716 1.00 85.56 155 LEU A C 1
ATOM 1162 O O . LEU A 1 155 ? 18.054 1.463 7.915 1.00 85.56 155 LEU A O 1
ATOM 1166 N N . GLU A 1 156 ? 18.945 2.644 6.227 1.00 88.38 156 GLU A N 1
ATOM 1167 C CA . GLU A 1 156 ? 19.412 3.733 7.092 1.00 88.38 156 GLU A CA 1
ATOM 1168 C C . GLU A 1 156 ? 18.252 4.544 7.679 1.00 88.38 156 GLU A C 1
ATOM 1170 O O . GLU A 1 156 ? 18.234 4.807 8.881 1.00 88.38 156 GLU A O 1
ATOM 1175 N N . LEU A 1 157 ? 17.229 4.868 6.879 1.00 86.56 157 LEU A N 1
ATOM 1176 C CA . LEU A 1 157 ? 16.041 5.585 7.350 1.00 86.56 157 LEU A CA 1
ATOM 1177 C C . LEU A 1 157 ? 15.383 4.866 8.534 1.00 86.56 157 LEU A C 1
ATOM 1179 O O . LEU A 1 157 ? 15.024 5.498 9.528 1.00 86.56 157 LEU A O 1
ATOM 1183 N N . ARG A 1 158 ? 15.274 3.535 8.460 1.00 88.69 158 ARG A N 1
ATOM 1184 C CA . ARG A 1 158 ? 14.646 2.713 9.501 1.00 88.69 158 ARG A CA 1
ATOM 1185 C C . ARG A 1 158 ? 15.296 2.887 10.879 1.00 88.69 158 ARG A C 1
ATOM 1187 O O . ARG A 1 158 ? 14.582 2.832 11.883 1.00 88.69 158 ARG A O 1
ATOM 1194 N N . LYS A 1 159 ? 16.608 3.142 10.936 1.00 89.69 159 LYS A N 1
ATOM 1195 C CA . LYS A 1 159 ? 17.360 3.365 12.185 1.00 89.69 159 LYS A CA 1
ATOM 1196 C C . LYS A 1 159 ? 16.998 4.685 12.868 1.00 89.69 159 LYS A C 1
ATOM 1198 O O . LYS A 1 159 ? 17.108 4.785 14.084 1.00 89.69 159 LYS A O 1
ATOM 1203 N N . HIS A 1 160 ? 16.556 5.678 12.098 1.00 90.25 160 HIS A N 1
ATOM 1204 C CA . HIS A 1 160 ? 16.247 7.023 12.589 1.00 90.25 160 HIS A CA 1
ATOM 1205 C C . HIS A 1 160 ? 14.755 7.256 12.866 1.00 90.25 160 HIS A C 1
ATOM 1207 O O . HIS A 1 160 ? 14.394 8.270 13.459 1.00 90.25 160 HIS A O 1
ATOM 1213 N N . ILE A 1 161 ? 13.880 6.329 12.465 1.00 90.06 161 ILE A N 1
ATOM 1214 C CA . ILE A 1 161 ? 12.450 6.380 12.793 1.00 90.06 161 ILE A CA 1
ATOM 1215 C C . ILE A 1 161 ? 12.258 6.135 14.300 1.00 90.06 161 ILE A C 1
ATOM 1217 O O . ILE A 1 161 ? 12.840 5.204 14.851 1.00 90.06 161 ILE A O 1
ATOM 1221 N N . SER A 1 162 ? 11.422 6.942 14.961 1.00 91.50 162 SER A N 1
ATOM 1222 C CA . SER A 1 162 ? 11.067 6.771 16.382 1.00 91.50 162 SER A CA 1
ATOM 1223 C C . SER A 1 162 ? 10.372 5.432 16.643 1.00 91.50 162 SER A C 1
ATOM 1225 O O . SER A 1 162 ? 9.555 5.007 15.829 1.00 91.50 162 SER A O 1
ATOM 1227 N N . ASP A 1 163 ? 10.638 4.786 17.781 1.00 90.75 163 ASP A N 1
ATOM 1228 C CA . ASP A 1 163 ? 10.009 3.507 18.157 1.00 90.75 163 ASP A CA 1
ATOM 1229 C C . ASP A 1 163 ? 8.484 3.593 18.293 1.00 90.75 163 ASP A C 1
ATOM 1231 O O . ASP A 1 163 ? 7.791 2.623 17.994 1.00 90.75 163 ASP A O 1
ATOM 1235 N N . GLY A 1 164 ? 7.965 4.776 18.630 1.00 91.50 164 GLY A N 1
ATOM 1236 C CA . GLY A 1 164 ? 6.531 5.066 18.652 1.00 91.50 164 GLY A CA 1
ATOM 1237 C C . GLY A 1 164 ? 5.897 5.262 17.273 1.00 91.50 164 GLY A C 1
ATOM 1238 O O . GLY A 1 164 ? 4.680 5.365 17.153 1.00 91.50 164 GLY A O 1
ATOM 1239 N N . HIS A 1 165 ? 6.692 5.351 16.205 1.00 92.88 165 HIS A N 1
ATOM 1240 C CA . HIS A 1 165 ? 6.158 5.525 14.860 1.00 92.88 165 HIS A CA 1
ATOM 1241 C C . HIS A 1 165 ? 5.341 4.300 14.437 1.00 92.88 165 HIS A C 1
ATOM 1243 O O . HIS A 1 165 ? 5.796 3.167 14.613 1.00 92.88 165 HIS A O 1
ATOM 1249 N N . TYR A 1 166 ? 4.183 4.503 13.801 1.00 91.69 166 TYR A N 1
ATOM 1250 C CA . TYR A 1 166 ? 3.256 3.406 13.480 1.00 91.69 166 TYR A CA 1
ATOM 1251 C C . TYR A 1 166 ? 3.917 2.246 12.713 1.00 91.69 166 TYR A C 1
ATOM 1253 O O . TYR A 1 166 ? 3.674 1.080 13.010 1.00 91.69 166 TYR A O 1
ATOM 1261 N N . THR A 1 167 ? 4.836 2.537 11.782 1.00 91.88 167 THR A N 1
ATOM 1262 C CA . THR A 1 167 ? 5.565 1.500 11.025 1.00 91.88 167 THR A CA 1
ATOM 1263 C C . THR A 1 167 ? 6.479 0.637 11.897 1.00 91.88 167 THR A C 1
ATOM 1265 O O . THR A 1 167 ? 6.881 -0.447 11.480 1.00 91.88 167 THR A O 1
ATOM 1268 N N . LYS A 1 168 ? 6.933 1.141 13.052 1.00 92.00 168 LYS A N 1
ATOM 1269 C CA . LYS A 1 168 ? 7.689 0.366 14.043 1.00 92.00 168 LYS A CA 1
ATOM 1270 C C . LYS A 1 168 ? 6.722 -0.404 14.936 1.00 92.00 168 LYS A C 1
ATOM 1272 O O . LYS A 1 168 ? 6.867 -1.621 15.025 1.00 92.00 168 LYS A O 1
ATOM 1277 N N . CYS A 1 169 ? 5.684 0.241 15.461 1.00 92.38 169 CYS A N 1
ATOM 1278 C CA . CYS A 1 169 ? 4.664 -0.422 16.278 1.00 92.38 169 CYS A CA 1
ATOM 1279 C C . CYS A 1 169 ? 4.020 -1.619 15.558 1.00 92.38 169 CYS A C 1
ATOM 1281 O O . CYS A 1 169 ? 4.007 -2.725 16.088 1.00 92.38 169 CYS A O 1
ATOM 1283 N N . TRP A 1 170 ? 3.574 -1.446 14.312 1.00 92.19 170 TRP A N 1
ATOM 1284 C CA . TRP A 1 170 ? 2.919 -2.504 13.531 1.00 92.19 170 TRP A CA 1
ATOM 1285 C C . TRP A 1 170 ? 3.874 -3.596 13.027 1.00 92.19 170 TRP A C 1
ATOM 1287 O O . TRP A 1 170 ? 3.433 -4.667 12.614 1.00 92.19 170 TRP A O 1
ATOM 1297 N N . SER A 1 171 ? 5.190 -3.371 13.102 1.00 91.44 171 SER A N 1
ATOM 1298 C CA . SER A 1 171 ? 6.186 -4.409 12.805 1.00 91.44 171 SER A CA 1
ATOM 1299 C C . SER A 1 171 ? 6.447 -5.363 13.976 1.00 91.44 171 SER A C 1
ATOM 1301 O O . SER A 1 171 ? 7.076 -6.399 13.781 1.00 91.44 171 SER A O 1
ATOM 1303 N N . LEU A 1 172 ? 5.979 -5.044 15.185 1.00 90.94 172 LEU A N 1
ATOM 1304 C CA . LEU A 1 172 ? 6.183 -5.883 16.364 1.00 90.94 172 LEU A CA 1
ATOM 1305 C C . LEU A 1 172 ? 5.047 -6.912 16.479 1.00 90.94 172 LEU A C 1
ATOM 1307 O O . LEU A 1 172 ? 3.889 -6.509 16.590 1.00 90.94 172 LEU A O 1
ATOM 1311 N N . PRO A 1 173 ? 5.329 -8.228 16.470 1.00 89.50 173 PRO A N 1
ATOM 1312 C CA . PRO A 1 173 ? 4.295 -9.242 16.658 1.00 89.50 173 PRO A CA 1
ATOM 1313 C C . PRO A 1 173 ? 3.535 -9.054 17.977 1.00 89.50 173 PRO A C 1
ATOM 1315 O O . PRO A 1 173 ? 4.143 -8.826 19.022 1.00 89.50 173 PRO A O 1
ATOM 1318 N N . GLY A 1 174 ? 2.208 -9.159 17.934 1.00 89.31 174 GLY A N 1
ATOM 1319 C CA . GLY A 1 174 ? 1.327 -9.026 19.094 1.00 89.31 174 GLY A CA 1
ATOM 1320 C C . GLY A 1 174 ? 0.900 -7.590 19.401 1.00 89.31 174 GLY A C 1
ATOM 1321 O O . GLY A 1 174 ? -0.137 -7.402 20.032 1.00 89.31 174 GLY A O 1
ATOM 1322 N N . VAL A 1 175 ? 1.644 -6.575 18.945 1.00 90.25 175 VAL A N 1
ATOM 1323 C CA . VAL A 1 175 ? 1.288 -5.163 19.160 1.00 90.25 175 VAL A CA 1
ATOM 1324 C C . VAL A 1 175 ? 0.062 -4.750 18.334 1.00 90.25 175 VAL A C 1
ATOM 1326 O O . VAL A 1 175 ? -0.931 -4.359 18.951 1.00 90.25 175 VAL A O 1
ATOM 1329 N N . PRO A 1 176 ? 0.051 -4.852 16.986 1.00 90.75 176 PRO A N 1
ATOM 1330 C CA . PRO A 1 176 ? -1.139 -4.516 16.212 1.00 90.75 176 PRO A CA 1
ATOM 1331 C C . PRO A 1 176 ? -2.300 -5.465 16.525 1.00 90.75 176 PRO A C 1
ATOM 1333 O O . PRO A 1 176 ? -3.439 -5.022 16.559 1.00 90.75 176 PRO A O 1
ATOM 1336 N N . GLU A 1 177 ? -2.049 -6.740 16.839 1.00 90.50 177 GLU A N 1
ATOM 1337 C CA . GLU A 1 177 ? -3.104 -7.677 17.240 1.00 90.50 177 GLU A CA 1
ATOM 1338 C C . GLU A 1 177 ? -3.788 -7.274 18.553 1.00 90.50 177 GLU A C 1
ATOM 1340 O O . GLU A 1 177 ? -5.006 -7.393 18.663 1.00 90.50 177 GLU A O 1
ATOM 1345 N N . ALA A 1 178 ? -3.041 -6.768 19.540 1.00 88.94 178 ALA A N 1
ATOM 1346 C CA . ALA A 1 178 ? -3.610 -6.264 20.790 1.00 88.94 178 ALA A CA 1
ATOM 1347 C C . ALA A 1 178 ? -4.301 -4.898 20.625 1.00 88.94 178 ALA A C 1
ATOM 1349 O O . ALA A 1 178 ? -5.221 -4.568 21.379 1.00 88.94 178 ALA A O 1
ATOM 1350 N N . ASP A 1 179 ? -3.854 -4.084 19.667 1.00 88.56 179 ASP A N 1
ATOM 1351 C CA . ASP A 1 179 ? -4.513 -2.828 19.309 1.00 88.56 179 ASP A CA 1
ATOM 1352 C C . ASP A 1 179 ? -5.860 -3.111 18.623 1.00 88.56 179 ASP A C 1
ATOM 1354 O O . ASP A 1 179 ? -6.923 -2.723 19.109 1.00 88.56 179 ASP A O 1
ATOM 1358 N N . PHE A 1 180 ? -5.821 -3.916 17.560 1.00 91.06 180 PHE A N 1
ATOM 1359 C CA . PHE A 1 180 ? -6.961 -4.234 16.706 1.00 91.06 180 PHE A CA 1
ATOM 1360 C C . PHE A 1 180 ? -7.958 -5.164 17.398 1.00 91.06 180 PHE A C 1
ATOM 1362 O O . PHE A 1 180 ? -9.161 -4.970 17.275 1.00 91.06 180 PHE A O 1
ATOM 1369 N N . GLY A 1 181 ? -7.491 -6.146 18.173 1.00 84.69 181 GLY A N 1
ATOM 1370 C CA . GLY A 1 181 ? -8.339 -7.166 18.800 1.00 84.69 181 GLY A CA 1
ATOM 1371 C C . GLY A 1 181 ? -9.359 -6.633 19.813 1.00 84.69 181 GLY A C 1
ATOM 1372 O O . GLY A 1 181 ? -10.227 -7.383 20.252 1.00 84.69 181 GLY A O 1
ATOM 1373 N N . CYS A 1 182 ? -9.278 -5.353 20.188 1.00 83.69 182 CYS A N 1
ATOM 1374 C CA . CYS A 1 182 ? -10.257 -4.685 21.045 1.00 83.69 182 CYS A CA 1
ATOM 1375 C C . CYS A 1 182 ? -11.378 -3.966 20.270 1.00 83.69 182 CYS A C 1
ATOM 1377 O O . CYS A 1 182 ? -12.248 -3.371 20.904 1.00 83.69 182 CYS A O 1
ATOM 1379 N N . LEU A 1 183 ? -11.340 -3.966 18.935 1.00 92.31 183 LEU A N 1
ATOM 1380 C CA . LEU A 1 183 ? -12.187 -3.146 18.071 1.00 92.31 183 LEU A CA 1
ATOM 1381 C C . LEU A 1 183 ? -12.854 -4.001 16.984 1.00 92.31 183 LEU A C 1
ATOM 1383 O O . LEU A 1 183 ? -12.311 -5.016 16.549 1.00 92.31 183 LEU A O 1
ATOM 1387 N N . ASP A 1 184 ? -14.028 -3.579 16.516 1.00 95.25 184 ASP A N 1
ATOM 1388 C CA . ASP A 1 184 ? -14.616 -4.144 15.302 1.00 95.25 184 ASP A CA 1
ATOM 1389 C C . ASP A 1 184 ? -13.840 -3.689 14.049 1.00 95.25 184 ASP A C 1
ATOM 1391 O O . ASP A 1 184 ? -13.148 -2.666 14.048 1.00 95.25 184 ASP A O 1
ATOM 1395 N N . VAL A 1 185 ? -13.958 -4.457 12.961 1.00 95.31 185 VAL A N 1
ATOM 1396 C CA . VAL A 1 185 ? -13.181 -4.233 11.730 1.00 95.31 185 VAL A CA 1
ATOM 1397 C C . VAL A 1 185 ? -13.462 -2.865 11.109 1.00 95.31 185 VAL A C 1
ATOM 1399 O O . VAL A 1 185 ? -12.521 -2.202 10.674 1.00 95.31 185 VAL A O 1
ATOM 1402 N N . ALA A 1 186 ? -14.714 -2.402 11.108 1.00 95.88 186 ALA A N 1
ATOM 1403 C CA . ALA A 1 186 ? -15.051 -1.091 10.559 1.00 95.88 186 ALA A CA 1
ATOM 1404 C C . ALA A 1 186 ? -14.384 0.029 11.370 1.00 95.88 186 ALA A C 1
ATOM 1406 O O . ALA A 1 186 ? -13.788 0.937 10.789 1.00 95.88 186 ALA A O 1
ATOM 1407 N N . THR A 1 187 ? -14.372 -0.075 12.702 1.00 96.12 187 THR A N 1
ATOM 1408 C CA . THR A 1 187 ? -13.653 0.868 13.568 1.00 96.12 187 THR A CA 1
ATOM 1409 C C . THR A 1 187 ? -12.144 0.858 13.314 1.00 96.12 187 THR A C 1
ATOM 1411 O O . THR A 1 187 ? -11.540 1.930 13.244 1.00 96.12 187 THR A O 1
ATOM 1414 N N . ILE A 1 188 ? -11.524 -0.314 13.134 1.00 95.69 188 ILE A N 1
ATOM 1415 C CA . ILE A 1 188 ? -10.089 -0.420 12.805 1.00 95.69 188 ILE A CA 1
ATOM 1416 C C . ILE A 1 188 ? -9.792 0.317 11.497 1.00 95.69 188 ILE A C 1
ATOM 1418 O O . ILE A 1 188 ? -8.927 1.192 11.459 1.00 95.69 188 ILE A O 1
ATOM 1422 N N . ILE A 1 189 ? -10.537 0.000 10.435 1.00 95.12 189 ILE A N 1
ATOM 1423 C CA . ILE A 1 189 ? -10.335 0.591 9.110 1.00 95.12 189 ILE A CA 1
ATOM 1424 C C . ILE A 1 189 ? -10.573 2.103 9.146 1.00 95.12 189 ILE A C 1
ATOM 1426 O O . ILE A 1 189 ? -9.733 2.862 8.660 1.00 95.12 189 ILE A O 1
ATOM 1430 N N . LYS A 1 190 ? -11.649 2.558 9.798 1.00 95.38 190 LYS A N 1
ATOM 1431 C CA . LYS A 1 190 ? -11.935 3.982 10.004 1.00 95.38 190 LYS A CA 1
ATOM 1432 C C . LYS A 1 190 ? -10.755 4.691 10.663 1.00 95.38 190 LYS A C 1
ATOM 1434 O O . LYS A 1 190 ? -10.289 5.710 10.153 1.00 95.38 190 LYS A O 1
ATOM 1439 N N . ARG A 1 191 ? -10.256 4.155 11.783 1.00 95.25 191 ARG A N 1
ATOM 1440 C CA . ARG A 1 191 ? -9.137 4.762 12.514 1.00 95.25 191 ARG A CA 1
ATOM 1441 C C . ARG A 1 191 ? -7.863 4.781 11.673 1.00 95.25 191 ARG A C 1
ATOM 1443 O O . ARG A 1 191 ? -7.200 5.807 11.656 1.00 95.25 191 ARG A O 1
ATOM 1450 N N . ILE A 1 192 ? -7.554 3.725 10.917 1.00 93.62 192 ILE A N 1
ATOM 1451 C CA . ILE A 1 192 ? -6.396 3.705 10.003 1.00 93.62 192 ILE A CA 1
ATOM 1452 C C . ILE A 1 192 ? -6.510 4.805 8.939 1.00 93.62 192 ILE A C 1
ATOM 1454 O O . ILE A 1 192 ? -5.549 5.542 8.722 1.00 93.62 192 ILE A O 1
ATOM 1458 N N . TYR A 1 193 ? -7.669 4.960 8.294 1.00 93.00 193 TYR A N 1
ATOM 1459 C CA . TYR A 1 193 ? -7.845 5.996 7.273 1.00 93.00 193 TYR A CA 1
ATOM 1460 C C . TYR A 1 193 ? -7.733 7.409 7.843 1.00 93.00 193 TYR A C 1
ATOM 1462 O O . TYR A 1 193 ? -7.085 8.251 7.225 1.00 93.00 193 TYR A O 1
ATOM 1470 N N . ILE A 1 194 ? -8.299 7.672 9.023 1.00 93.38 194 ILE A N 1
ATOM 1471 C CA . ILE A 1 194 ? -8.153 8.970 9.697 1.00 93.38 194 ILE A CA 1
ATOM 1472 C C . ILE A 1 194 ? -6.685 9.215 10.070 1.00 93.38 194 ILE A C 1
ATOM 1474 O O . ILE A 1 194 ? -6.141 10.277 9.764 1.00 93.38 194 ILE A O 1
ATOM 1478 N N . LEU A 1 195 ? -6.029 8.215 10.667 1.00 92.56 195 LEU A N 1
ATOM 1479 C CA . LEU A 1 195 ? -4.633 8.276 11.100 1.00 92.56 195 LEU A CA 1
ATOM 1480 C C . LEU A 1 195 ? -3.698 8.651 9.942 1.00 92.56 195 LEU A C 1
ATOM 1482 O O . LEU A 1 195 ? -2.834 9.509 10.101 1.00 92.56 195 LEU A O 1
ATOM 1486 N N . LEU A 1 196 ? -3.892 8.029 8.776 1.00 89.56 196 LEU A N 1
ATOM 1487 C CA . LEU A 1 196 ? -3.039 8.206 7.597 1.00 89.56 196 LEU A CA 1
ATOM 1488 C C . LEU A 1 196 ? -3.456 9.381 6.694 1.00 89.56 196 LEU A C 1
ATOM 1490 O O . LEU A 1 196 ? -2.718 9.727 5.775 1.00 89.56 196 LEU A O 1
ATOM 1494 N N . CYS A 1 197 ? -4.609 10.013 6.942 1.00 86.50 197 CYS A N 1
ATOM 1495 C CA . CYS A 1 197 ? -4.988 11.272 6.287 1.00 86.50 197 CYS A CA 1
ATOM 1496 C C . CYS A 1 197 ? -4.393 12.507 6.975 1.00 86.50 197 CYS A C 1
ATOM 1498 O O . CYS A 1 197 ? -4.440 13.601 6.411 1.00 86.50 197 CYS A O 1
ATOM 1500 N N . ASN A 1 198 ? -3.872 12.363 8.193 1.00 77.38 198 ASN A N 1
ATOM 1501 C CA . ASN A 1 198 ? -3.325 13.485 8.938 1.00 77.38 198 ASN A CA 1
ATOM 1502 C C . ASN A 1 198 ? -1.967 13.926 8.358 1.00 77.38 198 ASN A C 1
ATOM 1504 O O . ASN A 1 198 ? -1.162 13.107 7.922 1.00 77.38 198 ASN A O 1
ATOM 1508 N N . SER A 1 199 ? -1.685 15.231 8.372 1.00 70.88 199 SER A N 1
ATOM 1509 C CA . SER A 1 199 ? -0.431 15.790 7.844 1.00 70.88 199 SER A CA 1
ATOM 1510 C C . SER A 1 199 ? 0.800 15.465 8.698 1.00 70.88 199 SER A C 1
ATOM 1512 O O . SER A 1 199 ? 1.929 15.576 8.224 1.00 70.88 199 SER A O 1
ATOM 1514 N N . SER A 1 200 ? 0.602 15.108 9.968 1.00 80.25 200 SER A N 1
ATOM 1515 C CA . SER A 1 200 ? 1.679 14.718 10.879 1.00 80.25 200 SER A CA 1
ATOM 1516 C C . SER A 1 200 ? 1.872 13.206 10.885 1.00 80.25 200 SER A C 1
ATOM 1518 O O . SER A 1 200 ? 0.899 12.462 10.990 1.00 80.25 200 SER A O 1
ATOM 1520 N N . MET A 1 201 ? 3.131 12.763 10.872 1.00 81.19 201 MET A N 1
ATOM 1521 C CA . MET A 1 201 ? 3.462 11.343 10.988 1.00 81.19 201 MET A CA 1
ATOM 1522 C C . MET A 1 201 ? 2.969 10.767 12.326 1.00 81.19 201 MET A C 1
ATOM 1524 O O . MET A 1 201 ? 3.304 11.330 13.373 1.00 81.19 201 MET A O 1
ATOM 1528 N N . PRO A 1 202 ? 2.216 9.652 12.322 1.00 85.81 202 PRO A N 1
ATOM 1529 C CA . PRO A 1 202 ? 1.712 9.048 13.548 1.00 85.81 202 PRO A CA 1
ATOM 1530 C C . PRO A 1 202 ? 2.833 8.491 14.427 1.00 85.81 202 PRO A C 1
ATOM 1532 O O . PRO A 1 202 ? 3.530 7.547 14.038 1.00 85.81 202 PRO A O 1
ATOM 1535 N N . ILE A 1 203 ? 2.989 9.064 15.620 1.00 89.31 203 ILE A N 1
ATOM 1536 C CA . ILE A 1 203 ? 3.950 8.629 16.637 1.00 89.31 203 ILE A CA 1
ATOM 1537 C C . ILE A 1 203 ? 3.191 8.460 17.954 1.00 89.31 203 ILE A C 1
ATOM 1539 O O . ILE A 1 203 ? 2.783 9.449 18.557 1.00 89.31 203 ILE A O 1
ATOM 1543 N N . ALA A 1 204 ? 3.002 7.213 18.379 1.00 87.62 204 ALA A N 1
ATOM 1544 C CA . ALA A 1 204 ? 2.445 6.866 19.679 1.00 87.62 204 ALA A CA 1
ATOM 1545 C C . ALA A 1 204 ? 3.492 7.092 20.776 1.00 87.62 204 ALA A C 1
ATOM 1547 O O . ALA A 1 204 ? 4.670 6.770 20.596 1.00 87.62 204 ALA A O 1
ATOM 1548 N N . LEU A 1 205 ? 3.076 7.656 21.907 1.00 84.88 205 LEU A N 1
ATOM 1549 C CA . LEU A 1 205 ? 3.947 7.781 23.076 1.00 84.88 205 LEU A CA 1
ATOM 1550 C C . LEU A 1 205 ? 3.998 6.461 23.861 1.00 84.88 205 LEU A C 1
ATOM 1552 O O . LEU A 1 205 ? 3.199 5.552 23.638 1.00 84.88 205 LEU A O 1
ATOM 1556 N N . ASP A 1 206 ? 4.946 6.343 24.793 1.00 75.00 206 ASP A N 1
ATOM 1557 C CA . ASP A 1 206 ? 5.131 5.121 25.580 1.00 75.00 206 ASP A CA 1
ATOM 1558 C C . ASP A 1 206 ? 3.813 4.642 26.215 1.00 75.00 206 ASP A C 1
ATOM 1560 O O . ASP A 1 206 ? 3.193 5.354 27.009 1.00 75.00 206 ASP A O 1
ATOM 1564 N N . LYS A 1 207 ? 3.446 3.386 25.910 1.00 72.00 207 LYS A N 1
ATOM 1565 C CA . LYS A 1 207 ? 2.227 2.668 26.348 1.00 72.00 207 LYS A CA 1
ATOM 1566 C C . LYS A 1 207 ? 0.915 3.084 25.670 1.00 72.00 207 LYS A C 1
ATOM 1568 O O . LYS A 1 207 ? -0.112 2.480 25.974 1.00 72.00 207 LYS A O 1
ATOM 1573 N N . GLU A 1 208 ? 0.930 4.058 24.767 1.00 84.56 208 GLU A N 1
ATOM 1574 C CA . GLU A 1 208 ? -0.229 4.398 23.940 1.00 84.56 208 GLU A CA 1
ATOM 1575 C C . GLU A 1 208 ? -0.363 3.410 22.772 1.00 84.56 208 GLU A C 1
ATOM 1577 O O . GLU A 1 208 ? 0.631 2.987 22.175 1.00 84.56 208 GLU A O 1
ATOM 1582 N N . LYS A 1 209 ? -1.597 3.017 22.443 1.00 88.81 209 LYS A N 1
ATOM 1583 C CA . LYS A 1 209 ? -1.868 2.216 21.246 1.00 88.81 209 LYS A CA 1
ATOM 1584 C C . LYS A 1 209 ? -1.874 3.111 20.012 1.00 88.81 209 LYS A C 1
ATOM 1586 O O . LYS A 1 209 ? -2.345 4.244 20.058 1.00 88.81 209 LYS A O 1
ATOM 1591 N N . THR A 1 210 ? -1.409 2.598 18.877 1.00 90.75 210 THR A N 1
ATOM 1592 C CA . THR A 1 210 ? -1.327 3.387 17.642 1.00 90.75 210 THR A CA 1
ATOM 1593 C C . THR A 1 210 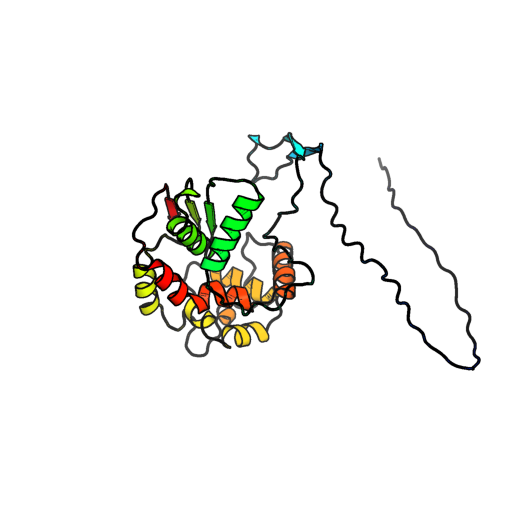? -2.697 3.898 17.194 1.00 90.75 210 THR A C 1
ATOM 1595 O O . THR A 1 210 ? -2.802 5.048 16.774 1.00 90.75 210 THR A O 1
ATOM 1598 N N . LEU A 1 211 ? -3.753 3.085 17.304 1.00 92.00 211 LEU A N 1
ATOM 1599 C CA . LEU A 1 211 ? -5.103 3.516 16.937 1.00 92.00 211 LEU A CA 1
ATOM 1600 C C . LEU A 1 211 ? -5.772 4.423 17.978 1.00 92.00 211 LEU A C 1
ATOM 1602 O O . LEU A 1 211 ? -6.803 5.013 17.660 1.00 92.00 211 LEU A O 1
ATOM 1606 N N . ASP A 1 212 ? -5.228 4.570 19.188 1.00 91.12 212 ASP A N 1
ATOM 1607 C CA . ASP A 1 212 ? -5.767 5.500 20.195 1.00 91.12 212 ASP A CA 1
ATOM 1608 C C . ASP A 1 212 ? -5.379 6.961 19.917 1.00 91.12 212 ASP A C 1
ATOM 1610 O O . ASP A 1 212 ? -6.031 7.877 20.419 1.00 91.12 212 ASP A O 1
ATOM 1614 N N . LEU A 1 213 ? -4.420 7.183 19.008 1.00 90.44 213 LEU A N 1
ATOM 1615 C CA . LEU A 1 213 ? -4.131 8.500 18.428 1.00 90.44 213 LEU A CA 1
ATOM 1616 C C . LEU A 1 213 ? -5.333 9.089 17.668 1.00 90.44 213 LEU A C 1
ATOM 1618 O O . LEU A 1 213 ? -5.389 10.300 17.452 1.00 90.44 213 LEU A O 1
ATOM 1622 N N . VAL A 1 214 ? -6.285 8.242 17.259 1.00 92.25 214 VAL A N 1
ATOM 1623 C CA . VAL A 1 214 ? -7.554 8.648 16.648 1.00 92.25 214 VAL A CA 1
ATOM 1624 C C . VAL A 1 214 ? -8.671 8.510 17.669 1.00 92.25 214 VAL A C 1
ATOM 1626 O O . VAL A 1 214 ? -8.947 7.425 18.189 1.00 92.25 214 VAL A O 1
ATOM 1629 N N . LYS A 1 215 ? -9.371 9.612 17.930 1.00 91.56 215 LYS A N 1
ATOM 1630 C CA . LYS A 1 215 ? -10.485 9.630 18.874 1.00 91.56 215 LYS A CA 1
ATOM 1631 C C . LYS A 1 215 ? -11.716 9.021 18.221 1.00 91.56 215 LYS A C 1
ATOM 1633 O O . LYS A 1 215 ? -11.980 9.208 17.038 1.00 91.56 215 LYS A O 1
ATOM 1638 N N . ALA A 1 216 ? -12.554 8.365 19.020 1.00 89.19 216 ALA A N 1
ATOM 1639 C CA . ALA A 1 216 ? -13.822 7.816 18.533 1.00 89.19 216 ALA A CA 1
ATOM 1640 C C . ALA A 1 216 ? -14.752 8.886 17.919 1.00 89.19 216 ALA A C 1
ATOM 1642 O O . ALA A 1 216 ? -15.542 8.580 17.028 1.00 89.19 216 ALA A O 1
ATOM 1643 N N . SER A 1 217 ? -14.639 10.135 18.386 1.00 93.38 217 SER A N 1
ATOM 1644 C CA . SER A 1 217 ? -15.386 11.290 17.880 1.00 93.38 217 SER A CA 1
ATOM 1645 C C . SER A 1 217 ? -14.877 11.831 16.544 1.00 93.38 217 SER A C 1
ATOM 1647 O O . SER A 1 217 ? -15.543 12.690 15.971 1.00 93.38 217 SER A O 1
ATOM 1649 N N . ASP A 1 218 ? -13.706 11.397 16.072 1.00 93.44 218 ASP A N 1
ATOM 1650 C CA . ASP A 1 218 ? -13.135 11.931 14.841 1.00 93.44 218 ASP A CA 1
ATOM 1651 C C . ASP A 1 218 ? -13.988 11.479 13.636 1.00 93.44 218 ASP A C 1
ATOM 1653 O O . ASP A 1 218 ? -14.362 10.294 13.528 1.00 93.44 218 ASP A O 1
ATOM 1657 N N . PRO A 1 219 ? -14.373 12.420 12.753 1.00 93.94 219 PRO A N 1
ATOM 1658 C CA . PRO A 1 219 ? -15.206 12.111 11.601 1.00 93.94 219 PRO A CA 1
ATOM 1659 C C . PRO A 1 219 ? -14.408 11.336 10.549 1.00 93.94 219 PRO A C 1
ATOM 1661 O O . PRO A 1 219 ? -13.176 11.358 10.534 1.00 93.94 219 PRO A O 1
ATOM 1664 N N . LEU A 1 220 ? -15.119 10.659 9.644 1.00 93.94 220 LEU A N 1
ATOM 1665 C CA . LEU A 1 220 ? -14.488 10.138 8.433 1.00 93.94 220 LEU A CA 1
ATOM 1666 C C . LEU A 1 220 ? -13.896 11.292 7.606 1.00 93.94 220 LEU A C 1
ATOM 1668 O O . LEU A 1 220 ? -14.449 12.395 7.627 1.00 93.94 220 LEU A O 1
ATOM 1672 N N . PRO A 1 221 ? -12.797 11.058 6.868 1.00 90.94 221 PRO A N 1
ATOM 1673 C CA . PRO A 1 221 ? -12.306 12.034 5.905 1.00 90.94 221 PRO A CA 1
ATOM 1674 C C . PRO A 1 221 ? -13.392 12.397 4.880 1.00 90.94 221 PRO A C 1
ATOM 1676 O O . PRO A 1 221 ? -14.092 11.511 4.403 1.00 90.94 221 PRO A O 1
ATOM 1679 N N . ASP A 1 222 ? -13.466 13.663 4.457 1.00 92.94 222 ASP A N 1
ATOM 1680 C CA . ASP A 1 222 ? -14.519 14.176 3.551 1.00 92.94 222 ASP A CA 1
ATOM 1681 C C . ASP A 1 222 ? -14.648 13.425 2.211 1.00 92.94 222 ASP A C 1
ATOM 1683 O O . ASP A 1 222 ? -15.649 13.545 1.503 1.00 92.94 222 ASP A O 1
ATOM 1687 N N . TRP A 1 223 ? -13.608 12.691 1.811 1.00 90.19 223 TRP A N 1
ATOM 1688 C CA . TRP A 1 223 ? -13.581 11.912 0.576 1.00 90.19 223 TRP A CA 1
ATOM 1689 C C . TRP A 1 223 ? -14.105 10.479 0.735 1.00 90.19 223 TRP A C 1
ATOM 1691 O O . TRP A 1 223 ? -14.234 9.799 -0.282 1.00 90.19 223 TRP A O 1
ATOM 1701 N N . MET A 1 224 ? -14.375 10.028 1.963 1.00 92.06 224 MET A N 1
ATOM 1702 C CA . MET A 1 224 ? -14.746 8.657 2.302 1.00 92.06 224 MET A CA 1
ATOM 1703 C C . MET A 1 224 ? -16.147 8.616 2.909 1.00 92.06 224 MET A C 1
ATOM 1705 O O . MET A 1 224 ? -16.411 9.238 3.937 1.00 92.06 224 MET A O 1
ATOM 1709 N N . THR A 1 225 ? -17.041 7.866 2.272 1.00 95.19 225 THR A N 1
ATOM 1710 C CA . THR A 1 225 ? -18.398 7.638 2.779 1.00 95.19 225 THR A CA 1
ATOM 1711 C C . THR A 1 225 ? -18.444 6.468 3.763 1.00 95.19 225 THR A C 1
ATOM 1713 O O . THR A 1 225 ? -17.487 5.696 3.884 1.00 95.19 225 THR A O 1
ATOM 1716 N N . GLU A 1 226 ? -19.562 6.322 4.474 1.00 95.75 226 GLU A N 1
ATOM 1717 C CA . GLU A 1 226 ? -19.784 5.155 5.334 1.00 95.75 226 GLU A CA 1
ATOM 1718 C C . GLU A 1 226 ? -19.910 3.882 4.485 1.00 95.75 226 GLU A C 1
ATOM 1720 O O . GLU A 1 226 ? -19.388 2.834 4.846 1.00 95.75 226 GLU A O 1
ATOM 1725 N N . GLU A 1 227 ? -20.516 3.978 3.301 1.00 94.88 227 GLU A N 1
ATOM 1726 C CA . GLU A 1 227 ? -20.606 2.871 2.353 1.00 94.88 227 GLU A CA 1
ATOM 1727 C C . GLU A 1 227 ? -19.216 2.417 1.882 1.00 94.88 227 GLU A C 1
ATOM 1729 O O . GLU A 1 227 ? -18.937 1.216 1.870 1.00 94.88 227 GLU A O 1
ATOM 1734 N N . ASP A 1 228 ? -18.315 3.359 1.567 1.00 93.44 228 ASP A N 1
ATOM 1735 C CA . ASP A 1 228 ? -16.921 3.039 1.233 1.00 93.44 228 ASP A CA 1
ATOM 1736 C C . ASP A 1 228 ? -16.232 2.307 2.393 1.00 93.44 228 ASP A C 1
ATOM 1738 O O . ASP A 1 228 ? -15.529 1.318 2.174 1.00 93.44 228 ASP A O 1
ATOM 1742 N N . LEU A 1 229 ? -16.442 2.767 3.633 1.00 94.00 229 LEU A N 1
ATOM 1743 C CA . LEU A 1 229 ? -15.887 2.128 4.827 1.00 94.00 229 LEU A CA 1
ATOM 1744 C C . LEU A 1 229 ? -16.331 0.673 4.950 1.00 94.00 229 LEU A C 1
ATOM 1746 O O . LEU A 1 229 ? -15.491 -0.196 5.196 1.00 94.00 229 LEU A O 1
ATOM 1750 N N . GLN A 1 230 ? -17.620 0.402 4.750 1.00 94.50 230 GLN A N 1
ATOM 1751 C CA . GLN A 1 230 ? -18.159 -0.949 4.884 1.00 94.50 230 GLN A CA 1
ATOM 1752 C C . GLN A 1 230 ? -17.610 -1.908 3.825 1.00 94.50 230 GLN A C 1
ATOM 1754 O O . GLN A 1 230 ? -17.324 -3.064 4.142 1.00 94.50 230 GLN A O 1
ATOM 1759 N N . VAL A 1 231 ? -17.361 -1.429 2.600 1.00 92.75 231 VAL A N 1
ATOM 1760 C CA . VAL A 1 231 ? -16.696 -2.237 1.563 1.00 92.75 231 VAL A CA 1
ATOM 1761 C C . VAL A 1 231 ? -15.328 -2.723 2.046 1.00 92.75 231 VAL A C 1
ATOM 1763 O O . VAL A 1 231 ? -15.028 -3.914 1.956 1.00 92.75 231 VAL A O 1
ATOM 1766 N N . TYR A 1 232 ? -14.498 -1.836 2.604 1.00 89.25 232 TYR A N 1
ATOM 1767 C CA . TYR A 1 232 ? -13.199 -2.247 3.145 1.00 89.25 232 TYR A CA 1
ATOM 1768 C C . TYR A 1 232 ? -13.346 -3.127 4.388 1.00 89.25 232 TYR A C 1
ATOM 1770 O O . TYR A 1 232 ? -12.612 -4.104 4.529 1.00 89.25 232 TYR A O 1
ATOM 1778 N N . ALA A 1 233 ? -14.292 -2.820 5.276 1.00 93.12 233 ALA A N 1
ATOM 1779 C CA . ALA A 1 233 ? -14.495 -3.587 6.496 1.00 93.12 233 ALA A CA 1
ATOM 1780 C C . ALA A 1 233 ? -14.827 -5.060 6.205 1.00 93.12 233 ALA A C 1
ATOM 1782 O O . ALA A 1 233 ? -14.206 -5.948 6.787 1.00 93.12 233 ALA A O 1
ATOM 1783 N N . GLU A 1 234 ? -15.730 -5.345 5.264 1.00 90.25 234 GLU A N 1
ATOM 1784 C CA . GLU A 1 234 ? -16.083 -6.728 4.914 1.00 90.25 234 GLU A CA 1
ATOM 1785 C C . GLU A 1 234 ? -14.923 -7.475 4.227 1.00 90.25 234 GLU A C 1
ATOM 1787 O O . GLU A 1 234 ? -14.681 -8.651 4.520 1.00 90.25 234 GLU A O 1
ATOM 1792 N N . LEU A 1 235 ? -14.117 -6.790 3.403 1.00 86.88 235 LEU A N 1
ATOM 1793 C CA . LEU A 1 235 ? -12.896 -7.379 2.837 1.00 86.88 235 LEU A CA 1
ATOM 1794 C C . LEU A 1 235 ? -11.916 -7.808 3.940 1.00 86.88 235 LEU A C 1
ATOM 1796 O O . LEU A 1 235 ? -11.452 -8.947 3.935 1.00 86.88 235 LEU A O 1
ATOM 1800 N N . TYR A 1 236 ? -11.654 -6.946 4.926 1.00 87.44 236 TYR A N 1
ATOM 1801 C CA . TYR A 1 236 ? -10.727 -7.259 6.021 1.00 87.44 236 TYR A CA 1
ATOM 1802 C C . TYR A 1 236 ? -11.294 -8.234 7.053 1.00 87.44 236 TYR A C 1
ATOM 1804 O O . TYR A 1 236 ? -10.537 -8.954 7.703 1.00 87.44 236 TYR A O 1
ATOM 1812 N N . LYS A 1 237 ? -12.617 -8.306 7.189 1.00 89.19 237 LYS A N 1
ATOM 1813 C CA . LYS A 1 237 ? -13.287 -9.300 8.032 1.00 89.19 237 LYS A CA 1
ATOM 1814 C C . LYS A 1 237 ? -13.096 -10.713 7.490 1.00 89.19 237 LYS A C 1
ATOM 1816 O O . LYS A 1 237 ? -12.931 -11.637 8.280 1.00 89.19 237 LYS A O 1
ATOM 1821 N N . SER A 1 238 ? -13.058 -10.873 6.165 1.00 83.38 238 SER A N 1
ATOM 1822 C CA . SER A 1 238 ? -12.750 -12.162 5.535 1.00 83.38 238 SER A CA 1
ATOM 1823 C C . SER A 1 238 ? -11.248 -12.473 5.513 1.00 83.38 238 SER A C 1
ATOM 1825 O O . SER A 1 238 ? -10.855 -13.602 5.803 1.00 83.38 238 SER A O 1
ATOM 1827 N N . SER A 1 239 ? -10.392 -11.490 5.208 1.00 81.00 239 SER A N 1
ATOM 1828 C CA . SER A 1 239 ? -8.950 -11.719 5.030 1.00 81.00 239 SER A CA 1
ATOM 1829 C C . SER A 1 239 ? -8.136 -11.699 6.325 1.00 81.00 239 SER A C 1
ATOM 1831 O O . SER A 1 239 ? -7.033 -12.245 6.370 1.00 81.00 239 SER A O 1
ATOM 1833 N N . GLY A 1 240 ? -8.628 -11.008 7.354 1.00 87.31 240 GLY A N 1
ATOM 1834 C CA . GLY A 1 240 ? -7.842 -10.614 8.518 1.00 87.31 240 GLY A CA 1
ATOM 1835 C C . GLY A 1 240 ? -6.739 -9.596 8.190 1.00 87.31 240 GLY A C 1
ATOM 1836 O O . GLY A 1 240 ? -6.596 -9.126 7.058 1.00 87.31 240 GLY A O 1
ATOM 1837 N N . PHE A 1 241 ? -5.935 -9.266 9.207 1.00 87.38 241 PHE A N 1
ATOM 1838 C CA . PHE A 1 241 ? -4.867 -8.254 9.136 1.00 87.38 241 PHE A CA 1
ATOM 1839 C C . PHE A 1 241 ? -3.446 -8.833 9.110 1.00 87.38 241 PHE A C 1
ATOM 1841 O O . PHE A 1 241 ? -2.491 -8.079 8.954 1.00 87.38 241 PHE A O 1
ATOM 1848 N N . GLU A 1 242 ? -3.283 -10.154 9.223 1.00 83.88 242 GLU A N 1
ATOM 1849 C CA . GLU A 1 242 ? -1.964 -10.794 9.324 1.00 83.88 242 GLU A CA 1
ATOM 1850 C C . GLU A 1 242 ? -1.058 -10.438 8.136 1.00 83.88 242 GLU A C 1
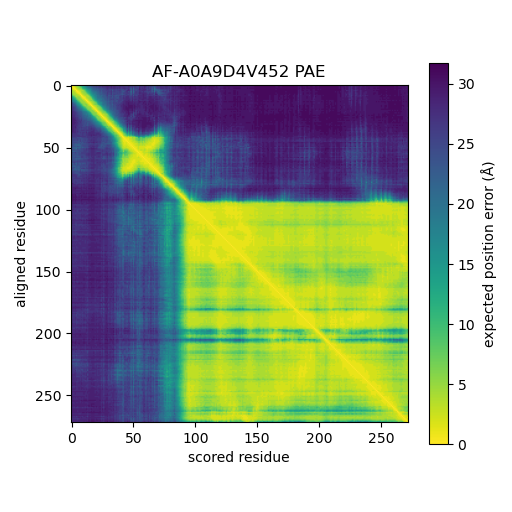ATOM 1852 O O . GLU A 1 242 ? 0.025 -9.890 8.317 1.00 83.88 242 GLU A O 1
ATOM 1857 N N . TYR A 1 243 ? -1.519 -10.681 6.908 1.00 83.19 243 TYR A N 1
ATOM 1858 C CA . TYR A 1 243 ? -0.725 -10.424 5.705 1.00 83.19 243 TYR A CA 1
ATOM 1859 C C . TYR A 1 243 ? -0.468 -8.923 5.446 1.00 83.19 243 TYR A C 1
ATOM 1861 O O . TYR A 1 243 ? 0.683 -8.561 5.182 1.00 83.19 243 TYR A O 1
ATOM 1869 N N . PRO A 1 244 ? -1.475 -8.032 5.584 1.00 86.62 244 PRO A N 1
ATOM 1870 C CA . PRO A 1 244 ? -1.275 -6.582 5.566 1.00 86.62 244 PRO A CA 1
ATOM 1871 C C . PRO A 1 244 ? -0.286 -6.057 6.614 1.00 86.62 244 PRO A C 1
ATOM 1873 O O . PRO A 1 244 ? 0.309 -5.009 6.386 1.00 86.62 244 PRO A O 1
ATOM 1876 N N . MET 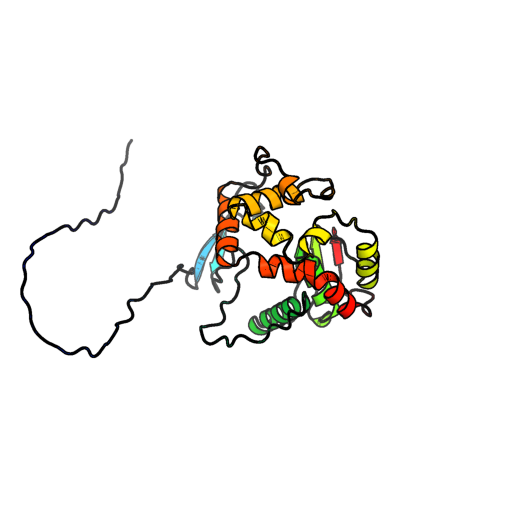A 1 245 ? -0.083 -6.754 7.738 1.00 87.38 245 MET A N 1
ATOM 1877 C CA . MET A 1 245 ? 0.949 -6.403 8.722 1.00 87.38 245 MET A CA 1
ATOM 1878 C C . MET A 1 245 ? 2.317 -7.022 8.381 1.00 87.38 245 MET A C 1
ATOM 1880 O O . MET A 1 245 ? 3.365 -6.396 8.551 1.00 87.38 245 MET A O 1
ATOM 1884 N N . GLU A 1 246 ? 2.321 -8.247 7.861 1.00 83.88 246 GLU A N 1
ATOM 1885 C CA . GLU A 1 246 ? 3.532 -9.025 7.598 1.00 83.88 246 GLU A CA 1
ATOM 1886 C C . GLU A 1 246 ? 4.379 -8.460 6.452 1.00 83.88 246 GLU A C 1
ATOM 1888 O O . GLU A 1 246 ? 5.564 -8.159 6.626 1.00 83.88 246 GLU A O 1
ATOM 1893 N N . VAL A 1 247 ? 3.786 -8.306 5.267 1.00 83.56 247 VAL A N 1
ATOM 1894 C CA . VAL A 1 247 ? 4.535 -7.995 4.039 1.00 83.56 247 VAL A CA 1
ATOM 1895 C C . VAL A 1 247 ? 5.151 -6.592 4.033 1.00 83.56 247 VAL A C 1
ATOM 1897 O O . VAL A 1 247 ? 6.339 -6.482 3.713 1.00 83.56 247 VAL A O 1
ATOM 1900 N N . PRO A 1 248 ? 4.411 -5.521 4.373 1.00 85.62 248 PRO A N 1
ATOM 1901 C CA . PRO A 1 248 ? 4.985 -4.180 4.381 1.00 85.62 248 PRO A CA 1
ATOM 1902 C C . PRO A 1 248 ? 5.823 -3.875 5.631 1.00 85.62 248 PRO A C 1
ATOM 1904 O O . PRO A 1 248 ? 6.910 -3.310 5.508 1.00 85.62 248 PRO A O 1
ATOM 1907 N N . TYR A 1 249 ? 5.366 -4.262 6.829 1.00 90.06 249 TYR A N 1
ATOM 1908 C CA . TYR A 1 249 ? 5.982 -3.791 8.077 1.00 90.06 249 TYR A CA 1
ATOM 1909 C C . TYR A 1 249 ? 6.999 -4.774 8.661 1.00 90.06 249 TYR A C 1
ATOM 1911 O O . TYR A 1 249 ? 8.116 -4.370 8.990 1.00 90.06 249 TYR A O 1
ATOM 1919 N N . ARG A 1 250 ? 6.655 -6.063 8.780 1.00 90.12 250 ARG A N 1
ATOM 1920 C CA . ARG A 1 250 ? 7.537 -7.072 9.408 1.00 90.12 250 ARG A CA 1
ATOM 1921 C C . ARG A 1 250 ? 8.659 -7.533 8.485 1.00 90.12 250 ARG A C 1
ATOM 1923 O O . ARG A 1 250 ? 9.753 -7.851 8.943 1.00 90.12 250 ARG A O 1
ATOM 1930 N N . CYS A 1 251 ? 8.426 -7.499 7.176 1.00 87.88 251 CYS A N 1
ATOM 1931 C CA . CYS A 1 251 ? 9.431 -7.850 6.179 1.00 87.88 251 CYS A CA 1
ATOM 1932 C C . CYS A 1 251 ? 10.310 -6.669 5.724 1.00 87.88 251 CYS A C 1
ATOM 1934 O O . CYS A 1 251 ? 11.116 -6.875 4.820 1.00 87.88 251 CYS A O 1
ATOM 1936 N N . TRP A 1 252 ? 10.209 -5.464 6.313 1.00 86.88 252 TRP A N 1
ATOM 1937 C CA . TRP A 1 252 ? 10.926 -4.254 5.854 1.00 86.88 252 TRP A CA 1
ATOM 1938 C C . TRP A 1 252 ? 12.413 -4.499 5.559 1.00 86.88 252 TRP A C 1
ATOM 1940 O O . TRP A 1 252 ? 12.885 -4.268 4.445 1.00 86.88 252 TRP A O 1
ATOM 1950 N N . GLU A 1 253 ? 13.163 -4.983 6.552 1.00 85.81 253 GLU A N 1
ATOM 1951 C CA . GLU A 1 253 ? 14.615 -5.176 6.432 1.00 85.81 253 GLU A CA 1
ATOM 1952 C C . GLU A 1 253 ? 14.953 -6.263 5.414 1.00 85.81 253 GLU A C 1
ATOM 1954 O O . GLU A 1 253 ? 15.859 -6.093 4.601 1.00 85.81 253 GLU A O 1
ATOM 1959 N N . ARG A 1 254 ? 14.173 -7.350 5.398 1.00 86.06 254 ARG A N 1
ATOM 1960 C CA . ARG A 1 254 ? 14.320 -8.439 4.425 1.00 86.06 254 ARG A CA 1
ATOM 1961 C C . ARG A 1 254 ? 14.075 -7.941 2.999 1.00 86.06 254 ARG A C 1
ATOM 1963 O O . ARG A 1 254 ? 14.832 -8.295 2.098 1.00 86.06 254 ARG A O 1
ATOM 1970 N N . ASN A 1 255 ? 13.050 -7.113 2.800 1.00 83.88 255 ASN A N 1
ATOM 1971 C CA . ASN A 1 255 ? 12.713 -6.505 1.513 1.00 83.88 255 ASN A CA 1
ATOM 1972 C C . ASN A 1 255 ? 13.860 -5.629 1.008 1.00 83.88 255 ASN A C 1
ATOM 1974 O O . ASN A 1 255 ? 14.305 -5.789 -0.128 1.00 83.88 255 ASN A O 1
ATOM 1978 N N . ALA A 1 256 ? 14.371 -4.742 1.862 1.00 84.81 256 ALA A N 1
ATOM 1979 C CA . ALA A 1 256 ? 15.449 -3.838 1.491 1.00 84.81 256 ALA A CA 1
ATOM 1980 C C . ALA A 1 256 ? 16.781 -4.578 1.264 1.00 84.81 256 ALA A C 1
ATOM 1982 O O . ALA A 1 256 ? 17.471 -4.301 0.284 1.00 84.81 256 ALA A O 1
ATOM 1983 N N . ALA A 1 257 ? 17.115 -5.572 2.095 1.00 85.19 257 ALA A N 1
ATOM 1984 C CA . ALA A 1 257 ? 18.341 -6.361 1.963 1.00 85.19 257 ALA A CA 1
ATOM 1985 C C . ALA A 1 257 ? 18.418 -7.125 0.630 1.00 85.19 257 ALA A C 1
ATOM 1987 O O . ALA A 1 257 ? 19.472 -7.156 -0.004 1.00 85.19 257 ALA A O 1
ATOM 1988 N N . LYS A 1 258 ? 17.300 -7.688 0.154 1.00 85.00 258 LYS A N 1
ATOM 1989 C CA . LYS A 1 258 ? 17.249 -8.389 -1.144 1.00 85.00 258 LYS A CA 1
ATOM 1990 C C . LYS A 1 258 ? 17.525 -7.486 -2.342 1.00 85.00 258 LYS A C 1
ATOM 1992 O O . LYS A 1 258 ? 17.934 -7.972 -3.392 1.00 85.00 258 LYS A O 1
ATOM 1997 N N . LEU A 1 259 ? 17.301 -6.186 -2.184 1.00 87.00 259 LEU A N 1
ATOM 1998 C CA . LEU A 1 259 ? 17.505 -5.185 -3.222 1.00 87.00 259 LEU A CA 1
ATOM 1999 C C . LEU A 1 259 ? 18.759 -4.336 -2.963 1.00 87.00 259 LEU A C 1
ATOM 2001 O O . LEU A 1 259 ? 19.008 -3.404 -3.713 1.00 87.00 259 LEU A O 1
ATOM 2005 N N . ALA A 1 260 ? 19.572 -4.642 -1.944 1.00 84.44 260 ALA A N 1
ATOM 2006 C CA . ALA A 1 260 ? 20.658 -3.767 -1.484 1.00 84.44 260 ALA A CA 1
ATOM 2007 C C . ALA A 1 260 ? 21.708 -3.427 -2.559 1.00 84.44 260 ALA A C 1
ATOM 2009 O O . ALA A 1 260 ? 22.292 -2.350 -2.513 1.00 84.44 260 ALA A O 1
ATOM 2010 N N . ASN A 1 261 ? 21.910 -4.311 -3.542 1.00 85.56 261 ASN A N 1
ATOM 2011 C CA . ASN A 1 261 ? 22.853 -4.105 -4.649 1.00 85.56 261 ASN A CA 1
ATOM 2012 C C . ASN A 1 261 ? 22.246 -3.343 -5.843 1.00 85.56 261 ASN A C 1
ATOM 2014 O O . ASN A 1 261 ? 22.903 -3.187 -6.869 1.00 85.56 261 ASN A O 1
ATOM 2018 N N . GLN A 1 262 ? 20.981 -2.930 -5.755 1.00 85.62 262 GLN A N 1
ATOM 2019 C CA . GLN A 1 262 ? 20.294 -2.206 -6.816 1.00 85.62 262 GLN A CA 1
ATOM 2020 C C . GLN A 1 262 ? 20.462 -0.703 -6.618 1.00 85.62 262 GLN A C 1
ATOM 2022 O O . GLN A 1 262 ? 20.139 -0.165 -5.558 1.00 85.62 262 GLN A O 1
ATOM 2027 N N . GLU A 1 263 ? 20.947 -0.016 -7.650 1.00 78.75 263 GLU A N 1
ATOM 2028 C CA . GLU A 1 263 ? 21.305 1.398 -7.527 1.00 78.75 263 GLU A CA 1
ATOM 2029 C C . GLU A 1 263 ? 20.281 2.333 -8.165 1.00 78.75 263 GLU A C 1
ATOM 2031 O O . GLU A 1 263 ? 19.901 3.308 -7.518 1.00 78.75 263 GLU A O 1
ATOM 2036 N N . ASP A 1 264 ? 19.799 2.031 -9.376 1.00 85.06 264 ASP A N 1
ATOM 2037 C CA . ASP A 1 264 ? 18.916 2.914 -10.148 1.00 85.06 264 ASP A CA 1
ATOM 2038 C C . ASP A 1 264 ? 17.880 2.135 -10.975 1.00 85.06 264 ASP A C 1
ATOM 2040 O O . ASP A 1 264 ? 18.123 1.013 -11.428 1.00 85.06 264 ASP A O 1
ATOM 2044 N N . LEU A 1 265 ? 16.718 2.760 -11.194 1.00 87.69 265 LEU A N 1
ATOM 2045 C CA . LEU A 1 265 ? 15.699 2.274 -12.125 1.00 87.69 265 LEU A CA 1
ATOM 2046 C C . LEU A 1 265 ? 16.053 2.704 -13.553 1.00 87.69 265 LEU A C 1
ATOM 2048 O O . LEU A 1 265 ? 16.474 3.833 -13.793 1.00 87.69 265 LEU A O 1
ATOM 2052 N N . ARG A 1 266 ? 15.869 1.801 -14.520 1.00 88.81 266 ARG A N 1
ATOM 2053 C CA . ARG A 1 266 ? 16.324 1.984 -15.914 1.00 88.81 266 ARG A CA 1
ATOM 2054 C C . ARG A 1 266 ? 15.226 2.481 -16.862 1.00 88.81 266 ARG A C 1
ATOM 2056 O O . ARG A 1 266 ? 15.282 2.228 -18.063 1.00 88.81 266 ARG A O 1
ATOM 2063 N N . PHE A 1 267 ? 14.218 3.158 -16.326 1.00 86.50 267 PHE A N 1
ATOM 2064 C CA . PHE A 1 267 ? 13.033 3.624 -17.049 1.00 86.50 267 PHE A CA 1
ATOM 2065 C C . PHE A 1 267 ? 12.495 4.930 -16.432 1.00 86.50 267 PHE A C 1
ATOM 2067 O O . PHE A 1 267 ? 12.882 5.276 -15.313 1.00 86.50 267 PHE A O 1
ATOM 2074 N N . PRO A 1 268 ? 11.597 5.663 -17.121 1.00 90.56 268 PRO A N 1
ATOM 2075 C CA . PRO A 1 268 ? 10.991 6.878 -16.581 1.00 90.56 268 PRO A CA 1
ATOM 2076 C C . PRO A 1 268 ? 10.235 6.632 -15.270 1.00 90.56 268 PRO A C 1
ATOM 2078 O O . PRO A 1 268 ? 9.371 5.755 -15.195 1.00 90.56 268 PRO A O 1
ATOM 2081 N N . LEU A 1 269 ? 10.533 7.449 -14.261 1.00 88.81 269 LEU A N 1
ATOM 2082 C CA . LEU A 1 269 ? 9.912 7.412 -12.942 1.00 88.81 269 LEU A CA 1
ATOM 2083 C C . LEU A 1 269 ? 9.249 8.758 -12.635 1.00 88.81 269 LEU A C 1
ATOM 2085 O O . LEU A 1 269 ? 9.907 9.798 -12.645 1.00 88.81 269 LEU A O 1
ATOM 2089 N N . LEU A 1 270 ? 7.964 8.714 -12.295 1.00 84.69 270 LEU A N 1
ATOM 2090 C CA . LEU A 1 270 ? 7.260 9.775 -11.588 1.00 84.69 270 LEU A CA 1
ATOM 2091 C C . LEU A 1 270 ? 7.072 9.326 -10.137 1.00 84.69 270 LEU A C 1
ATOM 2093 O O . LEU A 1 270 ? 6.494 8.271 -9.892 1.00 84.69 270 LEU A O 1
ATOM 2097 N N . SER A 1 271 ? 7.560 10.105 -9.178 1.00 82.56 271 SER A N 1
ATOM 2098 C CA . SER A 1 271 ? 7.445 9.793 -7.754 1.00 82.56 271 SER A CA 1
ATOM 2099 C C . SER A 1 271 ? 7.030 11.052 -7.006 1.00 82.56 271 SER A C 1
ATOM 2101 O O . SER A 1 271 ? 7.701 12.079 -7.126 1.00 82.56 271 SER A O 1
ATOM 2103 N N . CYS A 1 272 ? 5.902 10.979 -6.301 1.00 70.75 272 CYS A N 1
ATOM 2104 C CA . CYS A 1 272 ? 5.341 12.077 -5.519 1.00 70.75 272 CYS A CA 1
ATOM 2105 C C . CYS A 1 272 ? 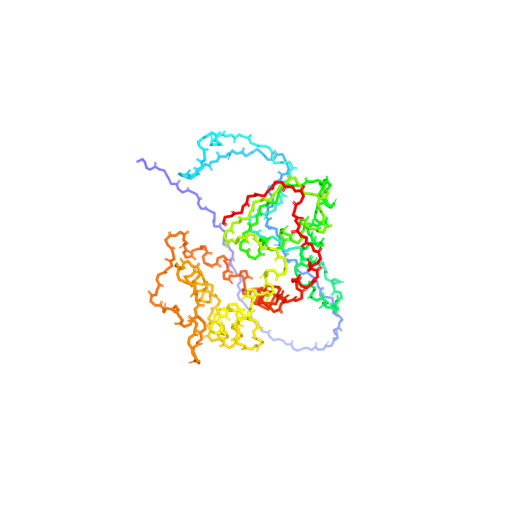4.764 11.587 -4.193 1.00 70.75 272 CYS A C 1
ATOM 2107 O O . CYS A 1 272 ? 4.197 10.467 -4.166 1.00 70.75 272 CYS A O 1
#

Foldseek 3Di:
DDDDDDDDDDDDDDDDDDDDDDDDDDDDDDDDDDDDPPCPPFDDFQDKDADDDDPPDDPVRHGDIDTPRDGDPDPDDDDDPPPPPPDPPPCPCLFLVVVLVVVVVVCVVVVQQADEEEAEDLRVLSVVVNLQVCVRRYQEYEYYPDFDDQLVRLVVVVVVDDCQFPLNQLLDPPRVCVLPVVDQLLLVLQLVQVQVVDPDGQGADPPGRSSVVDDPPDDGDPVADSVNSVVVSVVCVVVPCPSVSCRRRNCSNSSSVVRNPPDDRPHYYHGD

Secondary structure (DSSP, 8-state):
-----------------------------------------PPPTT-EEE----TTS-GGGTT-EEE-S-----SS-------S----------THHHHHHHHHHHHHHTT-S-EEEEEETHHHHHHHHHHHH-GGGEEEEEEESS----HHHHHHHHHHS-TTBHHHHTTSTTHHHHHHTTS-HHHHHHHHHHHHHSSSPPBPPTT--GGGGS-TTPPPPTT--HHHHHHHHHHHHHH-SHHHHIIIIITHHHHHHHTTT----SS-EEE-

Solvent-accessible surface area (backbone atoms only — not comparable to full-atom values): 17154 Å² total; per-residue (Å²): 135,84,85,82,87,85,85,86,86,88,85,89,87,88,82,90,87,88,84,90,85,91,84,85,92,85,93,78,90,79,84,80,84,79,78,81,82,85,70,83,78,67,64,56,68,67,43,77,45,67,38,81,63,58,100,83,46,61,69,91,52,45,71,44,73,49,63,36,82,69,67,70,92,73,78,66,92,76,78,82,80,75,61,102,75,68,70,86,65,82,74,77,76,57,24,47,56,52,58,33,52,51,52,52,53,51,29,60,78,68,72,46,75,60,41,74,47,78,26,49,45,72,44,23,58,34,48,52,51,33,36,66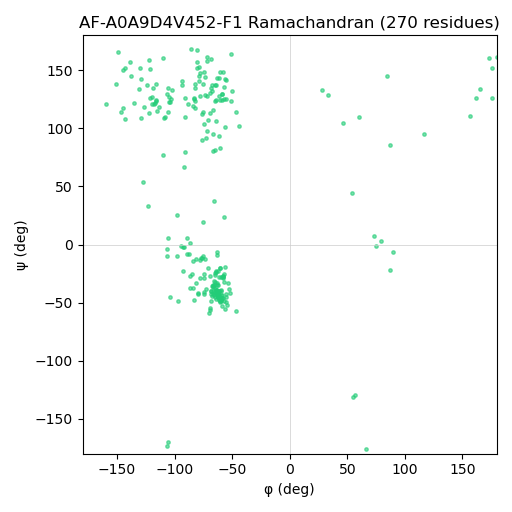,78,40,47,87,38,43,67,26,38,39,23,39,78,36,68,86,69,48,28,57,55,53,59,57,50,59,72,72,53,56,72,38,21,48,68,47,41,45,34,40,88,64,48,46,57,63,55,46,72,77,52,56,54,51,59,48,52,53,34,51,53,46,51,70,67,46,93,60,83,59,61,32,56,94,93,52,48,67,65,66,80,43,57,92,83,60,68,73,52,96,90,54,53,72,69,58,45,48,56,53,20,55,53,40,67,74,67,51,59,64,63,78,34,38,40,66,37,54,23,42,66,63,43,30,59,79,38,46,90,53,80,76,71,90,51,58,74,47,63,71

InterPro domains:
  IPR000073 Alpha/beta hydrolase fold-1 [PF00561] (87-152)
  IPR029058 Alpha/Beta hydrolase fold [G3DSA:3.40.50.1820] (79-270)
  IPR029058 Alpha/Beta hydrolase fold [SSF53474] (92-256)

Mean predicted aligned error: 15.72 Å

Nearest PDB structures (foldseek):
  5y5d-assembly1_B  TM=8.534E-01  e=3.329E-11  Vigna radiata
  5alv-assembly1_A-2  TM=7.720E-01  e=1.046E-07  Homo sapiens
  8qn0-assembly2_B  TM=7.172E-01  e=5.302E-07  Homo sapiens
  5fp0-assembly1_A-2  TM=7.281E-01  e=1.532E-06  Homo sapiens
  4nvr-assembly2_D  TM=6.628E-01  e=2.902E-04  Salmonella enterica subsp. enterica serovar Typhimurium str. LT2